Protein AF-F3KMK9-F1 (afdb_monomer)

Radius of gyration: 31.78 Å; Cα contacts (8 Å, |Δi|>4): 316; chains: 1; bounding box: 116×59×71 Å

Nearest PDB structures (foldseek):
  8br2-assembly1_A  TM=9.739E-01  e=1.575E-23  Homo sapiens
  8bq2-assembly1_A  TM=9.718E-01  e=6.779E-22  Homo sapiens
  7c9a-assembly1_A  TM=9.601E-01  e=5.992E-22  Homo sapiens
  5l8v-assembly1_A  TM=9.556E-01  e=7.990E-21  Pyrococcus furiosus DSM 3638
  7eje-assembly1_A  TM=9.617E-01  e=4.778E-20  Homo sapiens

Mean predicted aligned error: 14.74 Å

Secondary structure (DSSP, 8-state):
-TTS-GGGT--S-EEEEEESSS---HHHHHHHHHHTT--HHHHHHTEEEEEP-SHHHHHHHHHTHHHHHHHTTEEEEEEETSSHHHHHHS-TTTTHHHHHHHHHHHHHHHHHHHHHTT-EEEE---EEE-TT-SSS--EEETTHHHHHHH-S-EEEEEEETTEEEEEEEE-SSS---EEEEEEETTEEE-HHHHHHHHHHHHHTTSS-------------------------------------------------------------

InterPro domains:
  IPR013632 Rad51-like, C-terminal [PF08423] (2-190)
  IPR020587 DNA recombination and repair protein RecA, monomer-monomer interface [PS50163] (132-193)
  IPR020588 DNA recombination and repair protein RecA-like, ATP-binding domain [PS50162] (1-127)
  IPR027417 P-loop containing nucleoside triphosphate hydrolase [G3DSA:3.40.50.300] (1-190)
  IPR027417 P-loop containing nucleoside triphosphate hydrolase [SSF52540] (2-190)

Sequence (268 aa):
MVQKPKTEGGLDGGVLYIDTENTFRPERIVSIAQAHEMDPEKVLDRIIVARAYNSAHQTLILEEAGPVIEENNIKLIVVDSAVGLFRAEYLGRGTLSNRQQKLNHFVHMLSRIAETYNCAAIATNQVMASPDVFFGDPTRPIGGNVVAHTSTYRIYFKKSGKKRIARMVDSPHHPEEEVLFALGEAGVMDLEDAEKKTTKKTSKKTTKKEKESEPEIAVESSELELETKKTTKKEKESEPEIAVESSNLELVQTTEDADSDDFELLEE

Solvent-accessible surface area (backbone atoms only — not comparable to full-atom values): 16968 Å² total; per-residue (Å²): 95,53,63,35,50,62,95,70,71,18,67,61,20,17,33,41,36,38,32,54,71,82,72,85,53,70,69,58,52,37,43,25,26,54,64,68,78,40,62,42,66,70,54,49,78,39,47,49,76,46,77,31,88,41,54,67,51,48,44,49,58,57,71,64,34,60,64,60,35,62,80,54,44,33,37,34,40,39,28,43,40,69,46,55,46,50,57,69,73,40,58,70,75,88,33,40,65,61,38,51,53,55,51,38,52,47,55,53,49,51,52,49,51,19,63,76,64,67,29,49,69,47,67,43,71,59,68,43,80,42,89,87,46,88,73,80,80,35,67,42,69,62,70,52,68,52,52,62,71,71,45,69,63,39,74,48,78,46,82,50,89,85,39,33,36,42,28,40,75,44,4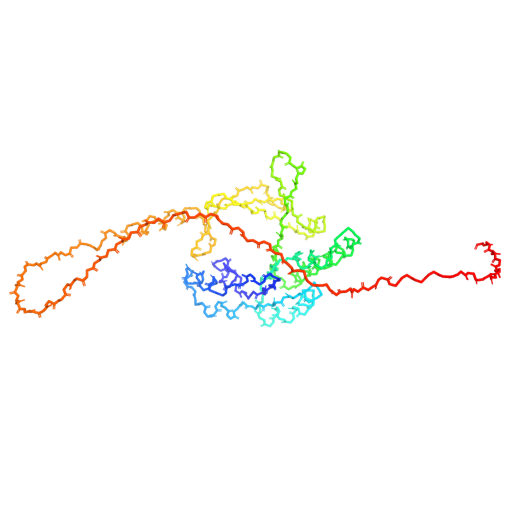6,94,82,58,73,80,48,76,47,69,33,32,73,55,69,58,38,76,41,54,55,67,59,57,54,55,50,52,55,54,60,55,64,72,70,73,82,82,86,86,82,90,88,83,87,87,90,85,88,82,87,84,90,83,84,88,79,89,82,88,89,88,85,88,90,83,91,81,87,86,88,89,85,90,87,87,84,90,82,85,84,87,82,87,86,85,81,88,84,88,82,90,82,83,89,83,90,133

Foldseek 3Di:
DQCDDVVVVHVVFAEEEEAAPPPDDLVLQQLQCVVVVHDSVVNVVRYHYHYDDALVSSQVCLVPCQVVCVVSVHAEYEYEALCPRLDVPQDDDVSVVVSLVSSLVSLLSQVVSCVVSVHHYYHDWDWDAAPVPPDDGRIDTPSPPSCVVSDQWDWDWDDDPQKIKIFTPHHPPDDTDIDIWHQDSNGIGRPVVVVVVVVVVVVVVPPDDDDDDDDDDDDDDDDDDDDDDDDDDDDDDDDDDDDDDDDDDDDDDDDDDDDDDDDDDDDD

pLDDT: mean 76.57, std 28.02, range [21.33, 98.56]

Structure (mmCIF, N/CA/C/O backbone):
data_AF-F3KMK9-F1
#
_entry.id   AF-F3KMK9-F1
#
loop_
_atom_site.group_PDB
_atom_site.id
_atom_site.type_symbol
_atom_site.label_atom_id
_atom_site.label_alt_id
_atom_site.label_comp_id
_atom_site.label_asym_id
_atom_site.label_entity_id
_atom_site.label_seq_id
_atom_site.pdbx_PDB_ins_code
_atom_site.Cartn_x
_atom_site.Cartn_y
_atom_site.Cartn_z
_atom_site.occupancy
_atom_site.B_iso_or_equiv
_atom_site.auth_seq_id
_atom_site.auth_comp_id
_atom_site.auth_asym_id
_atom_site.auth_atom_id
_atom_site.pdbx_PDB_model_num
ATOM 1 N N . MET A 1 1 ? -11.548 -3.283 10.515 1.00 84.19 1 MET A N 1
ATOM 2 C CA . MET A 1 1 ? -10.793 -2.015 10.323 1.00 84.19 1 MET A CA 1
ATOM 3 C C . MET A 1 1 ? -9.722 -1.935 11.399 1.00 84.19 1 MET A C 1
ATOM 5 O O . MET A 1 1 ? -10.033 -2.285 12.528 1.00 84.19 1 MET A O 1
ATOM 9 N N . VAL A 1 2 ? -8.502 -1.478 11.094 1.00 93.94 2 VAL A N 1
ATOM 10 C CA . VAL A 1 2 ? -7.384 -1.483 12.067 1.00 93.94 2 VAL A CA 1
ATOM 11 C C . VAL A 1 2 ? -7.627 -0.601 13.302 1.00 93.94 2 VAL A C 1
ATOM 13 O O . VAL A 1 2 ? -7.223 -0.968 14.398 1.00 93.94 2 VAL A O 1
ATOM 16 N N . GLN A 1 3 ? -8.365 0.499 13.150 1.00 95.19 3 GLN A N 1
ATOM 17 C CA . GLN A 1 3 ? -8.693 1.425 14.240 1.00 95.19 3 GLN A CA 1
ATOM 18 C C . GLN A 1 3 ? -9.781 0.909 15.204 1.00 95.19 3 GLN A C 1
ATOM 20 O O . GLN A 1 3 ? -10.041 1.549 16.218 1.00 95.19 3 GLN A O 1
ATOM 25 N N . LYS A 1 4 ? -10.450 -0.218 14.907 1.00 94.62 4 LYS A N 1
ATOM 26 C CA . LYS A 1 4 ? -11.418 -0.821 15.841 1.00 94.62 4 LYS A CA 1
ATOM 27 C C . LYS A 1 4 ? -10.697 -1.498 17.023 1.00 94.62 4 LYS A C 1
ATOM 29 O O . LYS A 1 4 ? -9.531 -1.877 16.878 1.00 94.62 4 LYS A O 1
ATOM 34 N N . PRO A 1 5 ? -11.375 -1.712 18.165 1.00 94.62 5 PRO A N 1
ATOM 35 C CA . PRO A 1 5 ? -10.838 -2.508 19.266 1.00 94.62 5 PRO A CA 1
ATOM 36 C C . PRO A 1 5 ? -10.491 -3.943 18.846 1.00 94.62 5 PRO A C 1
ATOM 38 O O . PRO A 1 5 ? -11.088 -4.504 17.923 1.00 94.62 5 PRO A O 1
ATOM 41 N N . LYS A 1 6 ? -9.580 -4.588 19.586 1.00 93.69 6 LYS A N 1
ATOM 42 C CA . LYS A 1 6 ? -9.204 -6.000 19.367 1.00 93.69 6 LYS A CA 1
ATOM 43 C C . LYS A 1 6 ? -10.383 -6.971 19.499 1.00 93.69 6 LYS A C 1
ATOM 45 O O . LYS A 1 6 ? -10.434 -7.968 18.788 1.00 93.69 6 LYS A O 1
ATOM 50 N N . THR A 1 7 ? -11.361 -6.649 20.345 1.00 95.25 7 THR A N 1
ATOM 51 C CA . THR A 1 7 ? -12.620 -7.402 20.505 1.00 95.25 7 THR A CA 1
ATOM 52 C C . THR A 1 7 ? -13.513 -7.380 19.260 1.00 95.25 7 THR A C 1
ATOM 54 O O . THR A 1 7 ? -14.368 -8.246 19.120 1.00 95.25 7 THR A O 1
ATOM 57 N N . GLU A 1 8 ? -13.303 -6.431 18.344 1.00 92.62 8 GLU A N 1
ATOM 58 C CA . GLU A 1 8 ? -13.990 -6.322 17.048 1.00 92.62 8 GLU A CA 1
ATOM 59 C C . GLU A 1 8 ? -13.065 -6.675 15.861 1.00 92.62 8 GLU A C 1
ATOM 61 O O . GLU A 1 8 ? -13.338 -6.310 14.715 1.00 92.62 8 GLU A O 1
ATOM 66 N N . GLY A 1 9 ? -11.934 -7.343 16.118 1.00 90.88 9 GLY A N 1
ATOM 67 C CA . GLY A 1 9 ? -10.965 -7.723 15.083 1.00 90.88 9 GLY A CA 1
ATOM 68 C C . GLY A 1 9 ? -10.157 -6.556 14.498 1.00 90.88 9 GLY A C 1
ATOM 69 O O . GLY A 1 9 ? -9.603 -6.681 13.405 1.00 90.88 9 GLY A O 1
ATOM 70 N N . GLY A 1 10 ? -10.101 -5.409 15.181 1.00 94.19 10 GLY A N 1
ATOM 71 C CA . GLY A 1 10 ? -9.123 -4.356 14.896 1.00 94.19 10 GLY A CA 1
ATOM 72 C C . GLY A 1 10 ? -7.860 -4.484 15.756 1.00 94.19 10 GLY A C 1
ATOM 73 O O . GLY A 1 10 ? -7.648 -5.491 16.429 1.00 94.19 10 GLY A O 1
ATOM 74 N N . LEU A 1 11 ? -7.005 -3.461 15.737 1.00 95.44 11 LEU A N 1
ATOM 75 C CA . LEU A 1 11 ? -5.761 -3.396 16.517 1.00 95.44 11 LEU A CA 1
ATOM 76 C C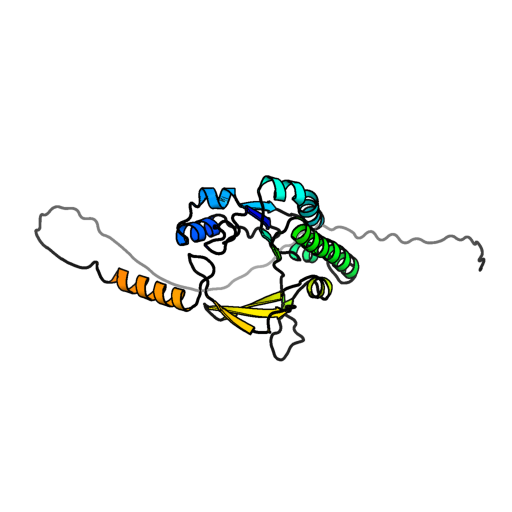 . LEU A 1 11 ? -5.682 -2.152 17.421 1.00 95.44 11 LEU A C 1
ATOM 78 O O . LEU A 1 11 ? -4.676 -1.995 18.108 1.00 95.44 11 LEU A O 1
ATOM 82 N N . ASP A 1 12 ? -6.712 -1.295 17.423 1.00 95.38 12 ASP A N 1
ATOM 83 C CA . ASP A 1 12 ? -6.704 0.062 18.000 1.00 95.38 12 ASP A CA 1
ATOM 84 C C . ASP A 1 12 ? -5.451 0.867 17.600 1.00 95.38 12 ASP A C 1
ATOM 86 O O . ASP A 1 12 ? -4.791 1.510 18.415 1.00 95.38 12 ASP A O 1
ATOM 90 N N . GLY A 1 13 ? -5.091 0.794 16.315 1.00 96.81 13 GLY A N 1
ATOM 91 C CA . GLY A 1 13 ? -3.900 1.440 15.761 1.00 96.81 13 GLY A CA 1
ATOM 92 C C . GLY A 1 13 ? -4.215 2.455 14.667 1.00 96.81 13 GLY A C 1
ATOM 93 O O . GLY A 1 13 ? -5.232 2.345 13.979 1.00 96.81 13 GLY A O 1
ATOM 94 N N . GLY A 1 14 ? -3.331 3.440 14.510 1.00 98.12 14 GLY A N 1
ATOM 95 C CA . GLY A 1 14 ? -3.341 4.383 13.390 1.00 98.12 14 GLY A CA 1
ATOM 96 C C . GLY A 1 14 ? -2.901 3.752 12.063 1.00 98.12 14 GLY A C 1
ATOM 97 O O . GLY A 1 14 ? -2.458 2.596 12.012 1.00 98.12 14 GLY A O 1
ATOM 98 N N . VAL A 1 15 ? -3.013 4.532 10.987 1.00 98.50 15 VAL A N 1
ATOM 99 C CA . VAL A 1 15 ? -2.601 4.164 9.622 1.00 98.50 15 VAL A CA 1
ATOM 100 C C . VAL A 1 15 ? -1.567 5.158 9.097 1.00 98.50 15 VAL A C 1
ATOM 102 O O . VAL A 1 15 ? -1.807 6.360 9.160 1.00 98.50 15 VAL A O 1
ATOM 105 N N . LEU A 1 16 ? -0.477 4.662 8.506 1.00 98.56 16 LEU A N 1
ATOM 106 C CA . LEU A 1 16 ? 0.377 5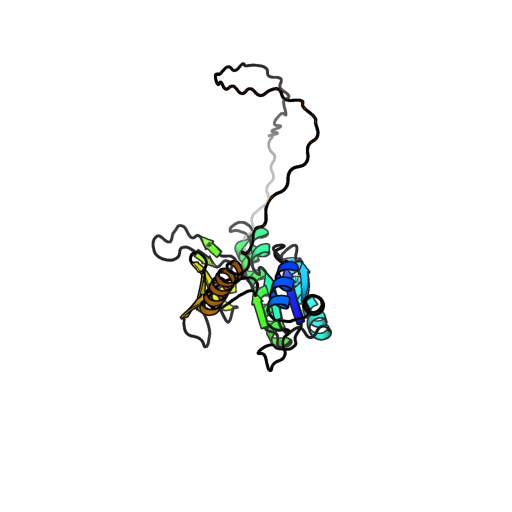.432 7.597 1.00 98.56 16 LEU A CA 1
ATOM 107 C C . LEU A 1 16 ? -0.005 5.073 6.157 1.00 98.56 16 LEU A C 1
ATOM 109 O O . LEU A 1 16 ? 0.097 3.910 5.775 1.00 98.56 16 LEU A O 1
ATOM 113 N N . TYR A 1 17 ? -0.446 6.040 5.357 1.00 98.50 17 TYR A N 1
ATOM 114 C CA . TYR A 1 17 ? -0.788 5.858 3.946 1.00 98.50 17 TYR A CA 1
ATOM 115 C C . TYR A 1 17 ? 0.206 6.623 3.070 1.00 98.50 17 TYR A C 1
ATOM 117 O O . TYR A 1 17 ? 0.160 7.849 2.990 1.00 98.50 17 TYR A O 1
ATOM 125 N N . ILE A 1 18 ? 1.095 5.898 2.397 1.00 98.25 18 ILE A N 1
ATOM 126 C CA . ILE A 1 18 ? 2.038 6.438 1.419 1.00 98.25 18 ILE A CA 1
ATOM 127 C C . ILE A 1 18 ? 1.343 6.448 0.049 1.00 98.25 18 ILE A C 1
ATOM 129 O O . ILE A 1 18 ? 1.222 5.412 -0.608 1.00 98.25 18 ILE A O 1
ATOM 133 N N . ASP A 1 19 ? 0.854 7.621 -0.354 1.00 97.81 19 ASP A N 1
ATOM 134 C CA . ASP A 1 19 ? 0.148 7.866 -1.618 1.00 97.81 19 ASP A CA 1
ATOM 135 C C . ASP A 1 19 ? 1.150 8.293 -2.699 1.00 97.81 19 ASP A C 1
ATOM 137 O O . ASP A 1 19 ? 1.744 9.373 -2.614 1.00 97.81 19 ASP A O 1
ATOM 141 N N . THR A 1 20 ? 1.346 7.451 -3.714 1.00 96.44 20 THR A N 1
ATOM 142 C CA . THR A 1 20 ? 2.235 7.723 -4.854 1.00 96.44 20 THR A CA 1
ATOM 143 C C . THR A 1 20 ? 1.474 8.061 -6.137 1.00 96.44 20 THR A C 1
ATOM 145 O O . THR A 1 20 ? 2.081 8.521 -7.101 1.00 96.44 20 THR A O 1
ATOM 148 N N . GLU A 1 21 ? 0.169 7.779 -6.194 1.00 90.69 21 GLU A N 1
ATOM 149 C CA . GLU A 1 21 ? -0.660 7.883 -7.409 1.00 90.69 21 GLU A CA 1
ATOM 150 C C . GLU A 1 21 ? -1.753 8.967 -7.306 1.00 90.69 21 GLU A C 1
ATOM 152 O O . GLU A 1 21 ? -2.537 9.152 -8.239 1.00 90.69 21 GLU A O 1
ATOM 157 N N . ASN A 1 22 ? -1.800 9.724 -6.202 1.00 92.94 22 ASN A N 1
ATOM 158 C CA . ASN A 1 22 ? -2.865 10.681 -5.879 1.00 92.94 22 ASN A CA 1
ATOM 159 C C . ASN A 1 22 ? -4.248 9.999 -5.856 1.00 92.94 22 ASN A C 1
ATOM 161 O O . ASN A 1 22 ? -5.239 10.518 -6.386 1.00 92.94 22 ASN A O 1
ATOM 165 N N . THR A 1 23 ? -4.321 8.814 -5.250 1.00 92.88 23 THR A N 1
ATOM 166 C CA . THR A 1 23 ? -5.510 7.939 -5.204 1.00 92.88 23 THR A CA 1
ATOM 167 C C . THR A 1 23 ? -6.290 8.042 -3.898 1.00 92.88 23 THR A C 1
ATOM 169 O O . THR A 1 23 ? -7.470 7.685 -3.875 1.00 92.88 23 THR A O 1
ATOM 172 N N . PHE A 1 24 ? -5.691 8.570 -2.825 1.00 96.56 24 PHE A N 1
ATOM 173 C CA . PHE A 1 24 ? -6.367 8.697 -1.532 1.00 96.56 24 PHE A CA 1
ATOM 174 C C . PHE A 1 24 ? -7.558 9.670 -1.603 1.00 96.56 24 PHE A C 1
ATOM 176 O O . PHE A 1 24 ? -7.440 10.785 -2.114 1.00 96.56 24 PHE A O 1
ATOM 183 N N . ARG A 1 25 ? -8.726 9.255 -1.100 1.00 96.88 25 ARG A N 1
ATOM 184 C CA . ARG A 1 25 ? -9.974 10.045 -1.102 1.00 96.88 25 ARG A CA 1
ATOM 185 C C . ARG A 1 25 ? -10.613 10.024 0.293 1.00 96.88 25 ARG A C 1
ATOM 187 O O . ARG A 1 25 ? -11.196 8.995 0.652 1.00 96.88 25 ARG A O 1
ATOM 194 N N . PRO A 1 26 ? -10.518 11.108 1.089 1.00 96.81 26 PRO A N 1
ATOM 195 C CA . PRO A 1 26 ? -11.085 11.167 2.440 1.00 96.81 26 PRO A CA 1
ATOM 196 C C . PRO A 1 26 ? -12.583 10.841 2.480 1.00 96.81 26 PRO A C 1
ATOM 198 O O . PRO A 1 26 ? -13.047 10.134 3.372 1.00 96.81 26 PRO A O 1
ATOM 201 N N . GLU A 1 27 ? -13.338 11.256 1.462 1.00 97.00 27 GLU A N 1
ATOM 202 C CA . GLU A 1 27 ? -14.781 11.023 1.327 1.00 97.00 27 GLU A CA 1
ATOM 203 C C . GLU A 1 27 ? -15.107 9.524 1.301 1.00 97.00 27 GLU A C 1
ATOM 205 O O . GLU A 1 27 ? -16.148 9.079 1.798 1.00 97.00 27 GLU A O 1
ATOM 210 N N . ARG A 1 28 ? -14.188 8.712 0.759 1.00 96.44 28 ARG A N 1
ATOM 211 C CA . ARG A 1 28 ? -14.327 7.258 0.760 1.00 96.44 28 ARG A CA 1
ATOM 212 C C . ARG A 1 28 ? -14.193 6.695 2.170 1.00 96.44 28 ARG A C 1
ATOM 214 O O . ARG A 1 28 ? -14.998 5.838 2.536 1.00 96.44 28 ARG A O 1
ATOM 221 N N . ILE A 1 29 ? -13.244 7.194 2.959 1.00 96.94 29 ILE A N 1
ATOM 222 C CA . ILE A 1 29 ? -13.074 6.810 4.365 1.00 96.94 29 ILE A CA 1
ATOM 223 C C . ILE A 1 29 ? -14.305 7.215 5.182 1.00 96.94 29 ILE A C 1
ATOM 225 O O . ILE A 1 29 ? -14.838 6.373 5.901 1.00 96.94 29 ILE A O 1
ATOM 229 N N . VAL A 1 30 ? -14.831 8.431 4.990 1.00 97.31 30 VAL A N 1
ATOM 230 C CA . VAL A 1 30 ? -16.072 8.899 5.640 1.00 97.31 30 VAL A CA 1
ATOM 231 C C . VAL A 1 30 ? -17.237 7.943 5.367 1.00 97.31 30 VAL A C 1
ATOM 233 O O . VAL A 1 30 ? -17.901 7.508 6.308 1.00 97.31 30 VAL A O 1
ATOM 236 N N . SER A 1 31 ? -17.447 7.539 4.106 1.00 96.75 31 SER A N 1
ATOM 237 C CA . SER A 1 31 ? -18.528 6.601 3.747 1.00 96.75 31 SER A CA 1
ATOM 238 C C . SER A 1 31 ? -18.408 5.232 4.436 1.00 96.75 31 SER A C 1
ATOM 240 O O . SER A 1 31 ? -19.419 4.617 4.778 1.00 96.75 31 SER A O 1
ATOM 242 N N . ILE A 1 32 ? -17.176 4.771 4.672 1.00 96.69 32 ILE A N 1
ATOM 243 C CA . ILE A 1 32 ? -16.880 3.494 5.331 1.00 96.69 32 ILE A CA 1
ATOM 244 C C . ILE A 1 32 ? -17.058 3.628 6.850 1.00 96.69 32 ILE A C 1
ATOM 246 O O . ILE A 1 32 ? -17.712 2.780 7.453 1.00 96.69 32 ILE A O 1
ATOM 250 N N . ALA A 1 33 ? -16.549 4.705 7.457 1.00 96.38 33 ALA A N 1
ATOM 251 C CA . ALA A 1 33 ? -16.690 4.991 8.885 1.00 96.38 33 ALA A CA 1
ATOM 252 C C . ALA A 1 33 ? -18.167 5.071 9.303 1.00 96.38 33 ALA A C 1
ATOM 254 O O . ALA A 1 33 ? -18.592 4.341 10.197 1.00 96.38 33 ALA A O 1
ATOM 255 N N . GLN A 1 34 ? -18.971 5.858 8.578 1.00 95.81 34 GLN A N 1
ATOM 256 C CA . GLN A 1 34 ? -20.416 5.984 8.812 1.00 95.81 34 GLN A CA 1
ATOM 257 C C . GLN A 1 34 ? -21.141 4.635 8.715 1.00 95.81 34 GLN A C 1
ATOM 259 O O . GLN A 1 34 ? -21.996 4.322 9.540 1.00 95.81 34 GLN A O 1
ATOM 264 N N . ALA A 1 35 ? -20.785 3.807 7.729 1.00 94.19 35 ALA A N 1
ATOM 265 C CA . ALA A 1 35 ? -21.389 2.491 7.537 1.00 94.19 35 ALA A CA 1
ATOM 266 C C . ALA A 1 35 ? -20.962 1.439 8.582 1.00 94.19 35 ALA A C 1
ATOM 268 O O . ALA A 1 35 ? -21.593 0.384 8.660 1.00 94.19 35 ALA A O 1
ATOM 269 N N . HIS A 1 36 ? -19.914 1.722 9.362 1.00 92.75 36 HIS A N 1
ATOM 270 C CA . HIS A 1 36 ? -19.451 0.935 10.508 1.00 92.75 36 HIS A CA 1
ATOM 271 C C . HIS A 1 36 ? -19.770 1.592 11.863 1.00 92.75 36 HIS A C 1
ATOM 273 O O . HIS A 1 36 ? -19.225 1.154 12.878 1.00 92.75 36 HIS A O 1
ATOM 279 N N . GLU A 1 37 ? -20.643 2.608 11.873 1.00 94.00 37 GLU A N 1
ATOM 280 C CA . GLU A 1 37 ? -21.096 3.343 13.066 1.00 94.00 37 GLU A CA 1
ATOM 281 C C . GLU A 1 37 ? -19.945 4.029 13.834 1.00 94.00 37 GLU A C 1
ATOM 283 O O . GLU A 1 37 ? -20.004 4.234 15.044 1.00 94.00 37 GLU A O 1
ATOM 288 N N . MET A 1 38 ? -18.887 4.411 13.109 1.00 94.88 38 MET A N 1
ATOM 289 C CA . MET A 1 38 ? -17.726 5.132 13.633 1.00 94.88 38 MET A CA 1
ATOM 290 C C . MET A 1 38 ? -17.807 6.628 13.313 1.00 94.88 38 MET A C 1
ATOM 292 O O . MET A 1 38 ? -18.293 7.030 12.256 1.00 94.88 38 MET A O 1
ATOM 296 N N . ASP A 1 39 ? -17.264 7.441 14.217 1.00 97.12 39 ASP A N 1
ATOM 297 C CA . ASP A 1 39 ? -17.089 8.885 14.052 1.00 97.12 39 ASP A CA 1
ATOM 298 C C . ASP A 1 39 ? -16.076 9.186 12.922 1.00 97.12 39 ASP A C 1
ATOM 300 O O . ASP A 1 39 ? -14.900 8.836 13.065 1.00 97.12 39 ASP A O 1
ATOM 304 N N . PRO A 1 40 ? -16.492 9.794 11.791 1.00 97.25 40 PRO A N 1
ATOM 305 C CA . PRO A 1 40 ? -15.614 9.971 10.637 1.00 97.25 40 PRO A CA 1
ATOM 306 C C . PRO A 1 40 ? -14.426 10.899 10.884 1.00 97.25 40 PRO A C 1
ATOM 308 O O . PRO A 1 40 ? -13.374 10.673 10.289 1.00 97.25 40 PRO A O 1
ATOM 311 N N . GLU A 1 41 ? -14.571 11.911 11.744 1.00 97.31 41 GLU A N 1
ATOM 312 C CA . GLU A 1 41 ? -13.500 12.874 12.035 1.00 97.31 41 GLU A CA 1
ATOM 313 C C . GLU A 1 41 ? -12.375 12.164 12.795 1.00 97.31 41 GLU A C 1
ATOM 315 O O . GLU A 1 41 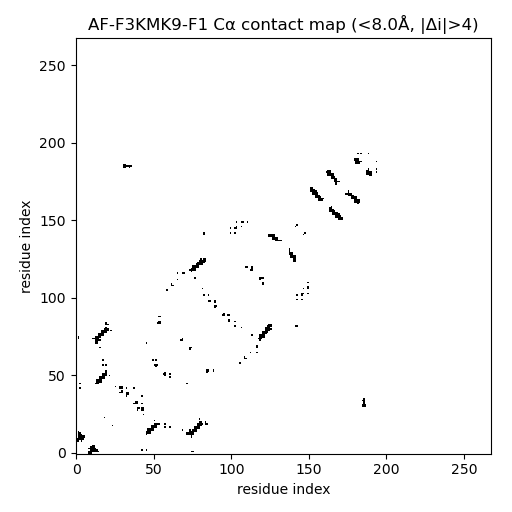? -11.247 12.086 12.312 1.00 97.31 41 GLU A O 1
ATOM 320 N N . LYS A 1 42 ? -12.720 11.463 13.884 1.00 96.69 42 LYS A N 1
ATOM 321 C CA . LYS A 1 42 ? -11.771 10.639 14.657 1.00 96.69 42 LYS A CA 1
ATOM 322 C C . LYS A 1 42 ? -11.126 9.514 13.844 1.00 96.69 42 LYS A C 1
ATOM 324 O O . LYS A 1 42 ? -10.010 9.097 14.153 1.00 96.69 42 LYS A O 1
ATOM 329 N N . VAL A 1 43 ? -11.828 8.982 12.839 1.00 97.50 43 VAL A N 1
ATOM 330 C CA . VAL A 1 43 ? -11.264 7.976 11.926 1.00 97.50 43 VAL A CA 1
ATOM 331 C C . VAL A 1 43 ? -10.231 8.599 10.987 1.00 97.50 43 VAL A C 1
ATOM 333 O O . VAL A 1 43 ? -9.196 7.978 10.745 1.00 97.50 43 VAL A O 1
ATOM 336 N N . LEU A 1 44 ? -10.488 9.802 10.468 1.00 97.31 44 LEU A N 1
ATOM 337 C CA . LEU A 1 44 ? -9.561 10.529 9.597 1.00 97.31 44 LEU A CA 1
ATOM 338 C C . LEU A 1 44 ? -8.323 11.024 10.356 1.00 97.31 44 LEU A C 1
ATOM 340 O O . LEU A 1 44 ? -7.218 10.821 9.860 1.00 97.31 44 LEU A O 1
ATOM 344 N N . ASP A 1 45 ? -8.481 11.553 11.573 1.00 97.44 45 ASP A N 1
ATOM 345 C CA . ASP A 1 45 ? -7.369 12.004 12.432 1.00 97.44 45 ASP A CA 1
ATOM 346 C C . ASP A 1 45 ? -6.338 10.894 12.706 1.00 97.44 45 ASP A C 1
ATOM 348 O O . ASP A 1 45 ? -5.161 11.157 12.942 1.00 97.44 45 ASP A O 1
ATOM 352 N N . ARG A 1 46 ? -6.764 9.625 12.646 1.00 97.38 46 ARG A N 1
ATOM 353 C CA . ARG A 1 46 ? -5.915 8.437 12.836 1.00 97.38 46 ARG A CA 1
ATOM 354 C C . ARG A 1 46 ? -5.379 7.847 11.519 1.00 97.38 46 ARG A C 1
ATOM 356 O O . ARG A 1 46 ? -4.986 6.673 11.493 1.00 97.38 46 ARG A O 1
ATOM 363 N N . ILE A 1 47 ? -5.374 8.620 10.428 1.00 98.25 47 ILE A N 1
ATOM 364 C CA . ILE A 1 47 ? -4.774 8.269 9.129 1.00 98.25 47 ILE A CA 1
ATOM 365 C C . ILE A 1 47 ? -3.807 9.376 8.698 1.00 98.25 47 ILE A C 1
ATOM 367 O O . ILE A 1 47 ? -4.213 10.425 8.204 1.00 98.25 47 ILE A O 1
ATOM 371 N N . ILE A 1 48 ? -2.510 9.106 8.812 1.00 98.12 48 ILE A N 1
ATOM 372 C CA . ILE A 1 48 ? -1.456 9.989 8.311 1.00 98.12 48 ILE A CA 1
ATOM 373 C C . ILE A 1 48 ? -1.234 9.679 6.834 1.00 98.12 48 ILE A C 1
ATOM 375 O O . ILE A 1 48 ? -0.878 8.556 6.481 1.00 98.12 48 ILE A O 1
ATOM 379 N N . VAL A 1 49 ? -1.436 10.670 5.964 1.00 98.19 49 VAL A N 1
ATOM 380 C CA . VAL A 1 49 ? -1.233 10.533 4.515 1.00 98.19 49 VAL A CA 1
ATOM 381 C C . VAL A 1 49 ? 0.057 11.238 4.109 1.00 98.19 49 VAL A C 1
ATOM 383 O O . VAL A 1 49 ? 0.144 12.464 4.155 1.00 98.19 49 VAL A O 1
ATOM 386 N N . ALA A 1 50 ? 1.050 10.467 3.675 1.00 97.81 50 ALA A N 1
ATOM 387 C CA . ALA A 1 50 ? 2.316 10.966 3.154 1.00 97.81 50 ALA A CA 1
ATOM 388 C C . ALA A 1 50 ? 2.325 10.844 1.624 1.00 97.81 50 ALA A C 1
ATOM 390 O O . ALA A 1 50 ? 2.216 9.746 1.080 1.00 97.81 50 ALA A O 1
ATOM 391 N N . ARG A 1 51 ? 2.447 11.966 0.907 1.00 97.44 51 ARG A N 1
ATOM 392 C CA . ARG A 1 51 ? 2.484 11.960 -0.562 1.00 97.44 51 ARG A CA 1
ATOM 393 C C . ARG A 1 51 ? 3.910 11.851 -1.085 1.00 97.44 51 ARG A C 1
ATOM 395 O O . ARG A 1 51 ? 4.694 12.786 -0.930 1.00 97.44 51 ARG A O 1
ATOM 402 N N . ALA A 1 52 ? 4.211 10.761 -1.783 1.00 97.38 52 ALA A N 1
ATOM 403 C CA . ALA A 1 52 ? 5.458 10.616 -2.522 1.00 97.38 52 ALA A CA 1
ATOM 404 C C . ALA A 1 52 ? 5.328 11.225 -3.929 1.00 97.38 52 ALA A C 1
ATOM 406 O O . ALA A 1 52 ? 4.305 11.068 -4.590 1.00 97.38 52 ALA A O 1
ATOM 407 N N . TYR A 1 53 ? 6.386 11.891 -4.401 1.00 95.62 53 TYR A N 1
ATOM 408 C CA . TYR A 1 53 ? 6.426 12.532 -5.730 1.00 95.62 53 TYR A CA 1
ATOM 409 C C . TYR A 1 53 ? 7.427 11.876 -6.690 1.00 95.62 53 TYR A C 1
ATOM 411 O O . TYR A 1 53 ? 7.358 12.095 -7.894 1.00 95.62 53 TYR A O 1
ATOM 419 N N . ASN A 1 54 ? 8.375 11.105 -6.152 1.00 96.38 54 ASN A N 1
ATOM 420 C CA . ASN A 1 54 ? 9.397 10.357 -6.881 1.00 96.38 54 ASN A CA 1
ATOM 421 C C . ASN A 1 54 ? 9.925 9.204 -5.999 1.00 96.38 54 ASN A C 1
ATOM 423 O O . ASN A 1 54 ? 9.658 9.175 -4.793 1.00 96.38 54 ASN A O 1
ATOM 427 N N . SER A 1 55 ? 10.658 8.255 -6.580 1.00 95.81 55 SER A N 1
ATOM 428 C CA . SER A 1 55 ? 11.124 7.029 -5.915 1.00 95.81 55 SER A CA 1
ATOM 429 C C . SER A 1 55 ? 12.073 7.291 -4.740 1.00 95.81 55 SER A C 1
ATOM 431 O O . SER A 1 55 ? 12.058 6.551 -3.755 1.00 95.81 55 SER A O 1
ATOM 433 N N . ALA A 1 56 ? 12.861 8.368 -4.801 1.00 96.69 56 ALA A N 1
ATOM 434 C CA . ALA A 1 56 ? 13.719 8.790 -3.697 1.00 96.69 56 ALA A CA 1
ATOM 435 C C . ALA A 1 56 ? 12.884 9.322 -2.521 1.00 96.69 56 ALA A C 1
ATOM 437 O O . ALA A 1 56 ? 13.076 8.885 -1.393 1.00 96.69 56 ALA A O 1
ATOM 438 N N . HIS A 1 57 ? 11.893 10.179 -2.784 1.00 97.44 57 HIS A N 1
ATOM 439 C CA . HIS A 1 57 ? 10.976 10.688 -1.760 1.00 97.44 57 HIS A CA 1
ATOM 440 C C . HIS A 1 57 ? 10.125 9.564 -1.146 1.00 97.44 57 HIS A C 1
ATOM 442 O O . HIS A 1 57 ? 9.935 9.537 0.063 1.00 97.44 57 HIS A O 1
ATOM 448 N N . GLN A 1 58 ? 9.675 8.596 -1.952 1.00 97.19 58 GLN A N 1
ATOM 449 C CA . GLN A 1 58 ? 8.983 7.394 -1.471 1.00 97.19 58 GLN A CA 1
ATOM 450 C C . GLN A 1 58 ? 9.847 6.579 -0.494 1.00 97.19 58 GLN A C 1
ATOM 452 O O . GLN A 1 58 ? 9.329 6.048 0.485 1.00 97.19 58 GLN A O 1
ATOM 457 N N . THR A 1 59 ? 11.153 6.494 -0.761 1.00 97.12 59 THR A N 1
ATOM 458 C CA . THR A 1 59 ? 12.128 5.808 0.100 1.00 97.12 59 THR A CA 1
ATOM 459 C C . THR A 1 59 ? 12.355 6.603 1.390 1.00 97.12 59 THR A C 1
ATOM 461 O O . THR A 1 59 ? 12.192 6.042 2.467 1.00 97.12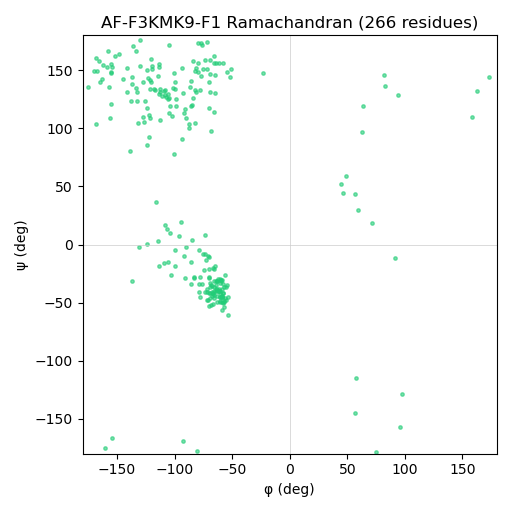 59 THR A O 1
ATOM 464 N N . LEU A 1 60 ? 12.583 7.918 1.290 1.00 97.69 60 LEU A N 1
ATOM 465 C CA . LEU A 1 60 ? 12.801 8.818 2.431 1.00 97.69 60 LEU A CA 1
ATOM 466 C C . LEU A 1 60 ? 11.611 8.874 3.405 1.00 97.69 60 LEU A C 1
ATOM 468 O O . LEU A 1 60 ? 11.807 8.821 4.614 1.00 97.69 60 LEU A O 1
ATOM 472 N N . ILE A 1 61 ? 10.370 8.924 2.900 1.00 97.81 61 ILE A N 1
ATOM 473 C CA . ILE A 1 61 ? 9.151 8.864 3.738 1.00 97.81 61 ILE A CA 1
ATOM 474 C C . ILE A 1 61 ? 9.156 7.617 4.630 1.00 97.81 61 ILE A C 1
ATOM 476 O O . ILE A 1 61 ? 8.636 7.649 5.743 1.00 97.81 61 ILE A O 1
ATOM 480 N N . LEU A 1 62 ? 9.705 6.513 4.123 1.00 96.38 62 LEU A N 1
ATOM 481 C CA . LEU A 1 62 ? 9.762 5.244 4.827 1.00 96.38 62 LEU A CA 1
ATOM 482 C C . LEU A 1 62 ? 10.988 5.157 5.757 1.00 96.38 62 LEU A C 1
ATOM 484 O O . LEU A 1 62 ? 10.855 4.608 6.843 1.00 96.38 62 LEU A O 1
ATOM 488 N N . GLU A 1 63 ? 12.133 5.746 5.396 1.00 96.19 63 GLU A N 1
ATOM 489 C CA . GLU A 1 63 ? 13.296 5.909 6.293 1.00 96.19 63 GLU A CA 1
ATOM 490 C C . GLU A 1 63 ? 12.924 6.707 7.556 1.00 96.19 63 GLU A C 1
ATOM 492 O O . GLU A 1 63 ? 13.210 6.276 8.672 1.00 96.19 63 GLU A O 1
ATOM 497 N N . GLU A 1 64 ? 12.189 7.809 7.389 1.00 96.62 64 GLU A N 1
ATOM 498 C CA . GLU A 1 64 ? 11.735 8.695 8.473 1.00 96.62 64 GLU A CA 1
ATOM 499 C C . GLU A 1 64 ? 10.423 8.231 9.149 1.00 96.62 64 GLU A C 1
ATOM 501 O O . GLU A 1 64 ? 9.893 8.904 10.034 1.00 96.62 64 GLU A O 1
ATOM 506 N N . ALA A 1 65 ? 9.864 7.075 8.766 1.00 97.25 65 ALA A N 1
ATOM 507 C CA . ALA A 1 65 ? 8.571 6.615 9.288 1.00 97.25 65 ALA A CA 1
ATOM 508 C C . ALA A 1 65 ? 8.613 6.179 10.764 1.00 97.25 65 ALA A C 1
ATOM 510 O O . ALA A 1 65 ? 7.565 6.135 11.407 1.00 97.25 65 ALA A O 1
ATOM 511 N N . GLY A 1 66 ? 9.790 5.838 11.300 1.00 97.25 66 GLY A N 1
ATOM 512 C CA . GLY A 1 66 ? 9.950 5.253 12.638 1.00 97.25 66 GLY A CA 1
ATOM 513 C C . GLY A 1 66 ? 9.305 6.071 13.768 1.00 97.25 66 GLY A C 1
ATOM 514 O O . GLY A 1 66 ? 8.372 5.569 14.400 1.00 97.25 66 GLY A O 1
ATOM 515 N N . PRO A 1 67 ? 9.719 7.334 13.994 1.00 97.69 67 PRO A N 1
ATOM 516 C CA . PRO A 1 67 ? 9.114 8.201 15.009 1.00 97.69 67 PRO A CA 1
ATOM 517 C C . PRO A 1 67 ? 7.607 8.396 14.799 1.00 97.69 67 PRO A C 1
ATOM 519 O O . PRO A 1 67 ? 6.823 8.284 15.739 1.00 97.69 67 PRO A O 1
ATOM 522 N N . VAL A 1 68 ? 7.178 8.583 13.544 1.00 97.62 68 VAL A N 1
ATOM 523 C CA . VAL A 1 68 ? 5.763 8.773 13.180 1.00 97.62 68 VAL A CA 1
ATOM 524 C C . VAL A 1 68 ? 4.916 7.551 13.557 1.00 97.62 68 VAL A C 1
ATOM 526 O O . VAL A 1 68 ? 3.779 7.705 14.014 1.00 97.62 68 VAL A O 1
ATOM 529 N N . ILE A 1 69 ? 5.456 6.338 13.398 1.00 98.06 69 ILE A N 1
ATOM 530 C CA . ILE A 1 69 ? 4.793 5.082 13.769 1.00 98.06 69 ILE A CA 1
ATOM 531 C C . ILE A 1 69 ? 4.619 4.963 15.287 1.00 98.06 69 ILE A C 1
ATOM 533 O O . ILE A 1 69 ? 3.547 4.540 15.735 1.00 98.06 69 ILE A O 1
ATOM 537 N N . GLU A 1 70 ? 5.636 5.335 16.067 1.00 97.12 70 GLU A N 1
ATOM 538 C CA . GLU A 1 70 ? 5.598 5.281 17.533 1.00 97.12 70 GLU A CA 1
ATOM 539 C C . GLU A 1 70 ? 4.647 6.331 18.119 1.00 97.12 70 GLU A C 1
ATOM 541 O O . GLU A 1 70 ? 3.718 5.972 18.847 1.00 97.12 70 GLU A O 1
ATOM 546 N N . GLU A 1 71 ? 4.816 7.603 17.745 1.00 97.50 71 GLU A N 1
ATOM 547 C CA . GLU A 1 71 ? 4.025 8.736 18.254 1.00 97.50 71 GLU A CA 1
ATOM 548 C C . GLU A 1 71 ? 2.519 8.564 18.016 1.00 97.50 71 GLU A C 1
ATOM 550 O O . GLU A 1 71 ? 1.701 8.916 18.866 1.00 97.50 71 GLU A O 1
ATOM 555 N N . ASN A 1 72 ? 2.143 7.981 16.873 1.00 97.31 72 ASN A N 1
ATOM 556 C CA . ASN A 1 72 ? 0.749 7.865 16.437 1.00 97.31 72 ASN A CA 1
ATOM 557 C C . ASN A 1 72 ? 0.173 6.447 16.616 1.00 97.31 72 ASN A C 1
ATOM 559 O O . ASN A 1 72 ? -0.921 6.154 16.120 1.00 97.31 72 ASN A O 1
ATOM 563 N N . ASN A 1 73 ? 0.900 5.556 17.310 1.00 97.19 73 ASN A N 1
ATOM 564 C CA . ASN A 1 73 ? 0.555 4.143 17.512 1.00 97.19 73 ASN A CA 1
ATOM 565 C C . ASN A 1 73 ? 0.060 3.477 16.212 1.00 97.19 73 ASN A C 1
ATOM 567 O O . ASN A 1 73 ? -1.035 2.904 16.136 1.00 97.19 73 ASN A O 1
ATOM 571 N N . ILE A 1 74 ? 0.841 3.603 15.142 1.00 98.25 74 ILE A N 1
ATOM 572 C CA . ILE A 1 74 ? 0.477 3.050 13.838 1.00 98.25 74 ILE A CA 1
ATOM 573 C C . ILE A 1 74 ? 0.565 1.523 13.910 1.00 98.25 74 ILE A C 1
ATOM 575 O O . ILE A 1 74 ? 1.448 0.960 14.562 1.00 98.25 74 ILE A O 1
ATOM 579 N N . LYS A 1 75 ? -0.402 0.841 13.286 1.00 98.19 75 LYS A N 1
ATOM 580 C CA . LYS A 1 75 ? -0.436 -0.633 13.174 1.00 98.19 75 LYS A CA 1
ATOM 581 C C . LYS A 1 75 ? -0.697 -1.125 11.751 1.00 98.19 75 LYS A C 1
ATOM 583 O O . LYS A 1 75 ? -0.690 -2.332 11.514 1.00 98.19 75 LYS A O 1
ATOM 588 N N . LEU A 1 76 ? -0.900 -0.206 10.806 1.00 98.38 76 LEU A N 1
ATOM 589 C CA . LEU A 1 76 ? -1.041 -0.490 9.383 1.00 98.38 76 LEU A CA 1
ATOM 590 C C . LEU A 1 76 ? -0.271 0.551 8.561 1.00 98.38 76 LEU A C 1
ATOM 592 O O . LEU A 1 76 ? -0.547 1.743 8.662 1.00 98.38 76 LEU A O 1
ATOM 596 N N . ILE A 1 77 ? 0.644 0.087 7.719 1.00 98.38 77 ILE A N 1
ATOM 597 C CA . ILE A 1 77 ? 1.328 0.879 6.696 1.00 98.38 77 ILE A CA 1
ATOM 598 C C . ILE A 1 77 ? 0.756 0.460 5.338 1.00 98.38 77 ILE A C 1
ATOM 600 O O . ILE A 1 77 ? 0.717 -0.729 5.021 1.00 98.38 77 ILE A O 1
ATOM 604 N N . VAL A 1 78 ? 0.301 1.419 4.538 1.00 98.12 78 VAL A N 1
ATOM 605 C CA . VAL A 1 78 ? -0.215 1.209 3.179 1.00 98.12 78 VAL A CA 1
ATOM 606 C C . VAL A 1 78 ? 0.677 1.955 2.195 1.00 98.12 78 VAL A C 1
ATOM 608 O O . VAL A 1 78 ? 0.971 3.125 2.414 1.00 98.12 78 VAL A O 1
ATOM 611 N N . VAL A 1 79 ? 1.087 1.304 1.108 1.00 98.00 79 VAL A N 1
ATOM 612 C CA . VAL A 1 79 ? 1.846 1.922 0.010 1.00 98.00 79 VAL A CA 1
ATOM 613 C C . VAL A 1 79 ? 1.078 1.736 -1.294 1.00 98.00 79 VAL A C 1
ATOM 615 O O . VAL A 1 79 ? 0.963 0.611 -1.788 1.00 98.00 79 VAL A O 1
ATOM 618 N N . ASP A 1 80 ? 0.556 2.829 -1.849 1.00 96.50 80 ASP A N 1
ATOM 619 C CA . ASP A 1 80 ? -0.292 2.828 -3.046 1.00 96.50 80 ASP A CA 1
ATOM 620 C C . ASP A 1 80 ? 0.311 3.717 -4.153 1.00 96.50 80 ASP A C 1
ATOM 622 O O . ASP A 1 80 ? 0.105 4.929 -4.153 1.00 96.50 80 ASP A O 1
ATOM 626 N N . SER A 1 81 ? 1.125 3.197 -5.079 1.00 94.44 81 SER A N 1
ATOM 627 C CA . SER A 1 81 ? 1.599 1.811 -5.225 1.00 94.44 81 SER A CA 1
ATOM 628 C C . SER A 1 81 ? 3.103 1.680 -4.997 1.00 94.44 81 SER A C 1
ATOM 630 O O . SER A 1 81 ? 3.888 2.593 -5.249 1.00 94.44 81 SER A O 1
ATOM 632 N N . ALA A 1 82 ? 3.552 0.501 -4.558 1.00 93.62 82 ALA A N 1
ATOM 633 C CA . ALA A 1 82 ? 4.973 0.281 -4.279 1.00 93.62 82 ALA A CA 1
ATOM 634 C C . ALA A 1 82 ? 5.864 0.341 -5.533 1.00 93.62 82 ALA A C 1
ATOM 636 O O . ALA A 1 82 ? 7.064 0.565 -5.411 1.00 93.62 82 ALA A O 1
ATOM 637 N N . VAL A 1 83 ? 5.300 0.154 -6.734 1.00 93.75 83 VAL A N 1
ATOM 638 C CA . VAL A 1 83 ? 6.058 0.093 -7.998 1.00 93.75 83 VAL A CA 1
ATOM 639 C C . VAL A 1 83 ? 5.859 1.299 -8.918 1.00 93.75 83 VAL A C 1
ATOM 641 O O . VAL A 1 83 ? 6.636 1.447 -9.862 1.00 93.75 83 VAL A O 1
ATOM 644 N N . GLY A 1 84 ? 4.830 2.127 -8.700 1.00 93.44 84 GLY A N 1
ATOM 645 C CA . GLY A 1 84 ? 4.388 3.145 -9.662 1.00 93.44 84 GLY A CA 1
ATOM 646 C C . GLY A 1 84 ? 5.491 4.133 -10.046 1.00 93.44 84 GLY A C 1
ATOM 647 O O . GLY A 1 84 ? 5.831 4.258 -11.225 1.00 93.44 84 GLY A O 1
ATOM 648 N N . LEU A 1 85 ? 6.118 4.762 -9.048 1.00 95.25 85 LEU A N 1
ATOM 649 C CA . LEU A 1 85 ? 7.188 5.749 -9.250 1.00 95.25 85 LEU A CA 1
ATOM 650 C C . LEU A 1 85 ? 8.462 5.109 -9.831 1.00 95.25 85 LEU A C 1
ATOM 652 O O . LEU A 1 85 ? 9.001 5.590 -10.827 1.00 95.25 85 LEU A O 1
ATOM 656 N N . PHE A 1 86 ? 8.881 3.950 -9.308 1.00 94.19 86 PHE A N 1
ATOM 657 C CA . PHE A 1 86 ? 10.010 3.184 -9.858 1.00 94.19 86 PHE A CA 1
ATOM 658 C C . PHE A 1 86 ? 9.801 2.789 -11.329 1.00 94.19 86 PHE A C 1
ATOM 660 O O . PHE A 1 86 ? 10.757 2.726 -12.102 1.00 94.19 86 PHE A O 1
ATOM 667 N N . ARG A 1 87 ? 8.564 2.507 -11.748 1.00 90.62 87 ARG A N 1
ATOM 668 C CA . ARG A 1 87 ? 8.239 2.208 -13.149 1.00 90.62 87 ARG A CA 1
ATOM 669 C C . ARG A 1 87 ? 8.306 3.456 -14.034 1.00 90.62 87 ARG A C 1
ATOM 671 O O . ARG A 1 87 ? 8.729 3.333 -15.181 1.00 90.62 87 ARG A O 1
ATOM 678 N N . ALA A 1 88 ? 7.871 4.608 -13.525 1.00 91.81 88 ALA A N 1
ATOM 679 C CA . ALA A 1 88 ? 7.818 5.864 -14.272 1.00 91.81 88 ALA A CA 1
ATOM 680 C C . ALA A 1 88 ? 9.208 6.486 -14.498 1.00 91.81 88 ALA A C 1
ATOM 682 O O . ALA A 1 88 ? 9.485 6.965 -15.592 1.00 91.81 88 ALA A O 1
ATOM 683 N N . GLU A 1 89 ? 10.087 6.449 -13.495 1.00 94.25 89 GLU A N 1
ATOM 684 C CA . GLU A 1 89 ? 11.419 7.072 -13.569 1.00 94.25 89 GLU A CA 1
ATOM 685 C C . GLU A 1 89 ? 12.444 6.239 -14.349 1.00 94.25 89 GLU A C 1
ATOM 687 O O . GLU A 1 89 ? 13.232 6.771 -15.129 1.00 94.25 89 GLU A O 1
ATOM 692 N N . TYR A 1 90 ? 12.446 4.918 -14.157 1.00 92.56 90 TYR A N 1
ATOM 693 C CA . TYR A 1 90 ? 13.473 4.034 -14.711 1.00 92.56 90 TYR A CA 1
ATOM 694 C C . TYR A 1 90 ? 12.934 3.337 -15.966 1.00 92.56 90 TYR A C 1
ATOM 696 O O . TYR A 1 90 ? 12.494 2.176 -15.948 1.00 92.56 90 TYR A O 1
ATOM 704 N N . LEU A 1 91 ? 12.936 4.115 -17.053 1.00 89.31 91 LEU A N 1
ATOM 705 C CA . LEU A 1 91 ? 12.460 3.737 -18.382 1.00 89.31 91 LEU A CA 1
ATOM 706 C C . LEU A 1 91 ? 13.497 2.925 -19.178 1.00 89.31 91 LEU A C 1
ATOM 708 O O . LEU A 1 91 ? 14.713 3.076 -19.033 1.00 89.31 91 LEU A O 1
ATOM 712 N N . GLY A 1 92 ? 12.996 2.077 -20.079 1.00 87.19 92 GLY A N 1
ATOM 713 C CA . GLY A 1 92 ? 13.816 1.243 -20.961 1.00 87.19 92 GLY A CA 1
ATOM 714 C C . GLY A 1 92 ? 14.471 0.038 -20.271 1.00 87.19 92 GLY A C 1
ATOM 715 O O . GLY A 1 92 ? 14.267 -0.231 -19.089 1.00 87.19 92 GLY A O 1
ATOM 716 N N . ARG A 1 93 ? 15.250 -0.738 -21.039 1.00 87.25 93 ARG A N 1
ATOM 717 C CA . ARG A 1 93 ? 15.965 -1.922 -20.519 1.00 87.25 93 ARG A CA 1
ATOM 718 C C . ARG A 1 93 ? 17.300 -1.572 -19.850 1.00 87.25 93 ARG A C 1
ATOM 720 O O . ARG A 1 93 ? 17.696 -2.277 -18.931 1.00 87.25 93 ARG A O 1
ATOM 727 N N . GLY A 1 94 ? 17.956 -0.478 -20.249 1.00 91.19 94 GLY A N 1
ATOM 728 C CA . GLY A 1 94 ? 19.254 -0.066 -19.690 1.00 91.19 94 GLY A CA 1
ATOM 729 C C . GLY A 1 94 ? 19.208 0.309 -18.203 1.00 91.19 94 GLY A C 1
ATOM 730 O O . GLY A 1 94 ? 20.150 0.042 -17.468 1.00 91.19 94 GLY A O 1
ATOM 731 N N . THR A 1 95 ? 18.083 0.848 -17.726 1.00 92.31 95 THR A N 1
ATOM 732 C CA . THR A 1 95 ? 17.887 1.213 -16.311 1.00 92.31 95 THR A CA 1
ATOM 733 C C . THR A 1 95 ? 17.290 0.078 -15.464 1.00 92.31 95 THR A C 1
ATOM 735 O O . THR A 1 95 ? 17.140 0.233 -14.250 1.00 92.31 95 THR A O 1
ATOM 738 N N . LEU A 1 96 ? 16.978 -1.082 -16.067 1.00 89.31 96 LEU A N 1
ATOM 739 C CA . LEU A 1 96 ? 16.272 -2.194 -15.417 1.00 89.31 96 LEU A CA 1
ATOM 740 C C . LEU A 1 96 ? 16.987 -2.686 -14.154 1.00 89.31 96 LEU A C 1
ATOM 742 O O . LEU A 1 96 ? 16.335 -2.862 -13.131 1.00 89.31 96 LEU A O 1
ATOM 746 N N . SER A 1 97 ? 18.309 -2.878 -14.209 1.00 91.44 97 SER A N 1
ATOM 747 C CA . SER A 1 97 ? 19.094 -3.348 -13.057 1.00 91.44 97 SER A CA 1
ATOM 748 C C . SER A 1 97 ? 18.996 -2.378 -11.870 1.00 91.44 97 SER A C 1
ATOM 750 O O . SER A 1 97 ? 18.617 -2.776 -10.770 1.00 91.44 97 SER A O 1
ATOM 752 N N . ASN A 1 98 ? 19.209 -1.081 -12.124 1.00 93.44 98 ASN A N 1
ATOM 753 C CA . ASN A 1 98 ? 19.114 -0.017 -11.119 1.00 93.44 98 ASN A CA 1
ATOM 754 C C . ASN A 1 98 ? 17.699 0.051 -10.511 1.00 93.44 98 ASN A C 1
ATOM 756 O O . ASN A 1 98 ? 17.548 0.049 -9.289 1.00 93.44 98 ASN A O 1
ATOM 760 N N . ARG A 1 99 ? 16.654 -0.020 -11.353 1.00 94.12 99 ARG A N 1
ATOM 761 C CA . ARG A 1 99 ? 15.258 -0.090 -10.897 1.00 94.12 99 ARG A CA 1
ATOM 762 C C . ARG A 1 99 ? 15.017 -1.276 -9.969 1.00 94.12 99 ARG A C 1
ATOM 764 O O . ARG A 1 99 ? 14.424 -1.098 -8.910 1.00 94.12 99 ARG A O 1
ATOM 771 N N . GLN A 1 100 ? 15.457 -2.474 -10.358 1.00 93.00 100 GLN A N 1
ATOM 772 C CA . GLN A 1 100 ? 15.274 -3.679 -9.547 1.00 93.00 100 GLN A CA 1
ATOM 773 C C . GLN A 1 100 ? 16.038 -3.582 -8.221 1.00 93.00 100 GLN A C 1
ATOM 775 O O . GLN A 1 100 ? 15.481 -3.953 -7.193 1.00 93.00 100 GLN A O 1
ATOM 780 N N . GLN A 1 101 ? 17.261 -3.043 -8.214 1.00 94.12 101 GLN A N 1
ATOM 781 C CA . GLN A 1 101 ? 18.052 -2.847 -6.996 1.00 94.12 101 GLN A CA 1
ATOM 782 C C . GLN A 1 101 ? 17.376 -1.870 -6.023 1.00 94.12 101 GLN A C 1
ATOM 784 O O . GLN A 1 101 ? 17.209 -2.198 -4.847 1.00 94.12 101 GLN A O 1
ATOM 789 N N . LYS A 1 102 ? 16.944 -0.697 -6.505 1.00 95.19 102 LYS A N 1
ATOM 790 C CA . LYS A 1 102 ? 16.274 0.315 -5.673 1.00 95.19 102 LYS A CA 1
ATOM 791 C C . LYS A 1 102 ? 14.903 -0.145 -5.175 1.00 95.19 102 LYS A C 1
ATOM 793 O O . LYS A 1 102 ? 14.602 0.019 -3.997 1.00 95.19 102 LYS A O 1
ATOM 798 N N . LEU A 1 103 ? 14.110 -0.787 -6.035 1.00 95.25 103 LEU A N 1
ATOM 799 C CA . LEU A 1 103 ? 12.838 -1.392 -5.635 1.00 95.25 103 LEU A CA 1
ATOM 800 C C . LEU A 1 103 ? 13.052 -2.488 -4.579 1.00 95.25 103 LEU A C 1
ATOM 802 O O . LEU A 1 103 ? 12.288 -2.564 -3.622 1.00 95.25 103 LEU A O 1
ATOM 806 N N . ASN A 1 104 ? 14.103 -3.306 -4.708 1.00 94.69 104 ASN A N 1
ATOM 807 C CA . ASN A 1 104 ? 14.396 -4.348 -3.724 1.00 94.69 104 ASN A CA 1
ATOM 808 C C . ASN A 1 104 ? 14.768 -3.757 -2.361 1.00 94.69 104 ASN A C 1
ATOM 810 O O . ASN A 1 104 ? 14.273 -4.213 -1.333 1.00 94.69 104 ASN A O 1
ATOM 814 N N . HIS A 1 105 ? 15.593 -2.708 -2.359 1.00 95.69 105 HIS A N 1
ATOM 815 C CA . HIS A 1 105 ? 15.921 -1.962 -1.148 1.00 95.69 105 HIS A CA 1
ATOM 816 C C . HIS A 1 105 ? 14.657 -1.412 -0.463 1.00 95.69 105 HIS A C 1
ATOM 818 O O . HIS A 1 105 ? 14.450 -1.675 0.721 1.00 95.69 105 HIS A O 1
ATOM 824 N N . PHE A 1 106 ? 13.772 -0.752 -1.220 1.00 96.75 106 PHE A N 1
ATOM 825 C CA . PHE A 1 106 ? 12.510 -0.214 -0.705 1.00 96.75 106 PHE A CA 1
ATOM 826 C C . PHE A 1 106 ? 11.598 -1.294 -0.095 1.00 96.75 106 PHE A C 1
ATOM 828 O O . PHE A 1 106 ? 11.139 -1.148 1.037 1.00 96.75 106 PHE A O 1
ATOM 835 N N . VAL A 1 107 ? 11.359 -2.408 -0.800 1.00 95.50 107 VAL A N 1
ATOM 836 C CA . VAL A 1 107 ? 10.446 -3.461 -0.313 1.00 95.50 107 VAL A CA 1
ATOM 837 C C . VAL A 1 107 ? 11.033 -4.207 0.897 1.00 95.50 107 VAL A C 1
ATOM 839 O O . VAL A 1 107 ? 10.300 -4.498 1.842 1.00 95.50 107 VAL A O 1
ATOM 842 N N . HIS A 1 108 ? 12.349 -4.452 0.943 1.00 95.50 108 HIS A N 1
ATOM 843 C CA . HIS A 1 108 ? 12.991 -5.005 2.145 1.00 95.50 108 HIS A CA 1
ATOM 844 C C . HIS A 1 108 ? 12.940 -4.045 3.339 1.00 95.50 108 HIS A C 1
ATOM 846 O O . HIS A 1 108 ? 12.773 -4.495 4.472 1.00 95.50 108 HIS A O 1
ATOM 852 N N . MET A 1 109 ? 13.076 -2.737 3.109 1.00 96.38 109 MET A N 1
ATOM 853 C CA . MET A 1 109 ? 12.938 -1.735 4.165 1.00 96.38 109 MET A CA 1
ATOM 854 C C . MET A 1 109 ? 11.507 -1.687 4.712 1.00 96.38 109 MET A C 1
ATOM 856 O O . MET A 1 109 ? 11.331 -1.639 5.927 1.00 96.38 109 MET A O 1
ATOM 860 N N . LEU A 1 110 ? 10.497 -1.805 3.842 1.00 97.06 110 LEU A N 1
ATOM 861 C CA . LEU A 1 110 ? 9.091 -1.886 4.244 1.00 97.06 110 LEU A CA 1
ATOM 862 C C . LEU A 1 110 ? 8.819 -3.110 5.131 1.00 97.06 110 LEU A C 1
ATOM 864 O O . LEU A 1 110 ? 8.179 -2.961 6.170 1.00 97.06 110 LEU A O 1
ATOM 868 N N . SER A 1 111 ? 9.344 -4.289 4.767 1.00 95.81 111 SER A N 1
ATOM 869 C CA . SER A 1 111 ? 9.245 -5.497 5.608 1.00 95.81 111 SER A CA 1
ATOM 870 C C . SER A 1 111 ? 9.925 -5.290 6.961 1.00 95.81 111 SER A C 1
ATOM 872 O O . SER A 1 111 ? 9.307 -5.497 8.001 1.00 95.81 111 SER A O 1
ATOM 874 N N . ARG A 1 112 ? 11.163 -4.774 6.963 1.00 96.19 112 ARG A N 1
ATOM 875 C CA . ARG A 1 112 ? 11.927 -4.532 8.194 1.00 96.19 112 ARG A CA 1
ATOM 876 C C . ARG A 1 112 ? 11.203 -3.586 9.148 1.00 96.19 112 ARG A C 1
ATOM 878 O O . ARG A 1 112 ? 11.140 -3.871 10.334 1.00 96.19 112 ARG A O 1
ATOM 885 N N . ILE A 1 113 ? 10.643 -2.485 8.652 1.00 96.62 113 ILE A N 1
ATOM 886 C CA . ILE A 1 113 ? 9.903 -1.520 9.479 1.00 96.62 113 ILE A CA 1
ATOM 887 C C . ILE A 1 113 ? 8.608 -2.144 10.013 1.00 96.62 113 ILE A C 1
ATOM 889 O O . ILE A 1 113 ? 8.291 -1.981 11.191 1.00 96.62 113 ILE A O 1
ATOM 893 N N . ALA A 1 114 ? 7.892 -2.913 9.189 1.00 96.38 114 ALA A N 1
ATOM 894 C CA . ALA A 1 114 ? 6.709 -3.651 9.625 1.00 96.38 114 ALA A CA 1
ATOM 895 C C . ALA A 1 114 ? 7.031 -4.640 10.763 1.00 96.38 114 ALA A C 1
ATOM 897 O O . ALA A 1 114 ? 6.316 -4.685 11.764 1.00 96.38 114 ALA A O 1
ATOM 898 N N . GLU A 1 115 ? 8.138 -5.375 10.643 1.00 96.12 115 GLU A N 1
ATOM 899 C CA . GLU A 1 115 ? 8.641 -6.307 11.656 1.00 96.12 115 GLU A CA 1
ATOM 900 C C . GLU A 1 115 ? 9.100 -5.579 12.933 1.00 96.12 115 GLU A C 1
ATOM 902 O O . GLU A 1 115 ? 8.638 -5.913 14.024 1.00 96.12 115 GLU A O 1
ATOM 907 N N . THR A 1 116 ? 9.952 -4.551 12.813 1.00 97.31 116 THR A N 1
ATOM 908 C CA . THR A 1 116 ? 10.504 -3.784 13.946 1.00 97.31 116 THR A CA 1
ATOM 909 C C . THR A 1 116 ? 9.415 -3.126 14.794 1.00 97.31 116 THR A C 1
ATOM 911 O O . THR A 1 116 ? 9.458 -3.228 16.018 1.00 97.31 116 THR A O 1
ATOM 914 N N . TYR A 1 117 ? 8.422 -2.491 14.167 1.00 97.00 117 TYR A N 1
ATOM 915 C CA . TYR A 1 117 ? 7.359 -1.766 14.877 1.00 97.00 117 TYR A CA 1
ATOM 916 C C . TYR A 1 117 ? 6.075 -2.588 15.093 1.00 97.00 117 TYR A C 1
ATOM 918 O O . TYR A 1 117 ? 5.057 -2.052 15.554 1.00 97.00 117 TYR A O 1
ATOM 926 N N . ASN A 1 118 ? 6.105 -3.887 14.765 1.00 96.31 118 ASN A N 1
ATOM 927 C CA . ASN A 1 118 ? 4.971 -4.812 14.852 1.00 96.31 118 ASN A CA 1
ATOM 928 C C . ASN A 1 118 ? 3.694 -4.229 14.207 1.00 96.31 118 ASN A C 1
ATOM 930 O O . ASN A 1 118 ? 2.670 -3.996 14.861 1.00 96.31 118 ASN A O 1
ATOM 934 N N . CYS A 1 119 ? 3.806 -3.921 12.917 1.00 96.19 119 CYS A N 1
ATOM 935 C CA . CYS A 1 119 ? 2.765 -3.348 12.069 1.00 96.19 119 CYS A CA 1
ATOM 936 C C . CYS A 1 119 ? 2.458 -4.284 10.897 1.00 96.19 119 CYS A C 1
ATOM 938 O O . CYS A 1 119 ? 3.337 -4.980 10.397 1.00 96.19 119 CYS A O 1
ATOM 940 N N . ALA A 1 120 ? 1.228 -4.254 10.385 1.00 96.75 120 ALA A N 1
ATOM 941 C CA . ALA A 1 120 ? 0.942 -4.829 9.075 1.00 96.75 120 ALA A CA 1
ATOM 942 C C . ALA A 1 120 ? 1.411 -3.862 7.974 1.00 96.75 1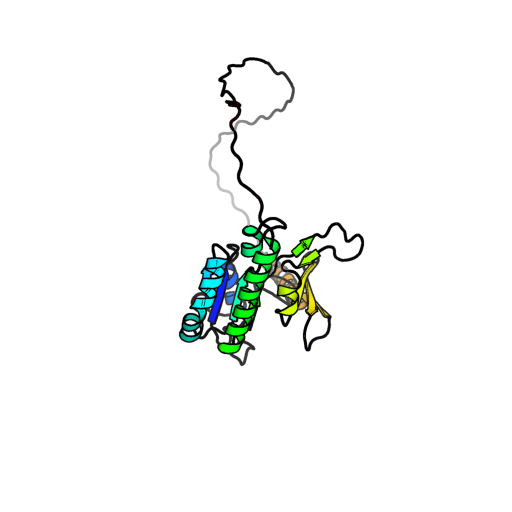20 ALA A C 1
ATOM 944 O O . ALA A 1 120 ? 1.082 -2.679 8.031 1.00 96.75 120 ALA A O 1
ATOM 945 N N . ALA A 1 121 ? 2.118 -4.351 6.955 1.00 97.31 121 ALA A N 1
ATOM 946 C CA . ALA A 1 121 ? 2.405 -3.587 5.740 1.00 97.31 121 ALA A CA 1
ATOM 947 C C . ALA A 1 121 ? 1.619 -4.151 4.551 1.00 97.31 121 ALA A C 1
ATOM 949 O O . ALA A 1 121 ? 1.607 -5.359 4.316 1.00 97.31 121 ALA A O 1
ATOM 950 N N . ILE A 1 122 ? 0.969 -3.269 3.792 1.00 97.00 122 ILE A N 1
ATOM 951 C CA . ILE A 1 122 ? 0.237 -3.595 2.567 1.00 97.00 122 ILE A CA 1
ATOM 952 C C . ILE A 1 122 ? 0.774 -2.715 1.442 1.00 97.00 122 ILE A C 1
ATOM 954 O O . ILE A 1 122 ? 0.723 -1.491 1.518 1.00 97.00 122 ILE A O 1
ATOM 958 N N . ALA A 1 123 ? 1.245 -3.340 0.369 1.00 95.88 123 ALA A N 1
ATOM 959 C CA . ALA A 1 123 ? 1.659 -2.663 -0.851 1.00 95.88 123 ALA A CA 1
ATOM 960 C C . ALA A 1 123 ? 0.708 -3.028 -1.994 1.00 95.88 123 ALA A C 1
ATOM 962 O O . ALA A 1 123 ? 0.457 -4.212 -2.234 1.00 95.88 123 ALA A O 1
ATOM 963 N N . THR A 1 124 ? 0.206 -2.038 -2.732 1.00 95.69 124 THR A N 1
ATOM 964 C CA . THR A 1 124 ? -0.446 -2.305 -4.019 1.00 95.69 124 THR A CA 1
ATOM 965 C C . THR A 1 124 ? 0.619 -2.440 -5.111 1.00 95.69 124 THR A C 1
ATOM 967 O O . THR A 1 124 ? 1.703 -1.849 -5.044 1.00 95.69 124 THR A O 1
ATOM 970 N N . ASN A 1 125 ? 0.329 -3.263 -6.119 1.00 94.56 125 ASN A N 1
ATOM 971 C CA . ASN A 1 125 ? 1.207 -3.490 -7.261 1.00 94.56 125 ASN A CA 1
ATOM 972 C C . ASN A 1 125 ? 0.390 -3.415 -8.553 1.00 94.56 125 ASN A C 1
ATOM 974 O O . ASN A 1 125 ? -0.687 -4.006 -8.655 1.00 94.56 125 ASN A O 1
ATOM 978 N N . GLN A 1 126 ? 0.915 -2.703 -9.545 1.00 90.06 126 GLN A N 1
ATOM 979 C CA . GLN A 1 126 ? 0.313 -2.629 -10.868 1.00 90.06 126 GLN A CA 1
ATOM 980 C C . GLN A 1 126 ? 0.555 -3.930 -11.654 1.00 90.06 126 GLN A C 1
ATOM 982 O O . GLN A 1 126 ? 1.574 -4.607 -11.500 1.00 90.06 126 GLN A O 1
ATOM 987 N N . VAL A 1 127 ? -0.373 -4.258 -12.553 1.00 90.62 127 VAL A N 1
ATOM 988 C CA . VAL A 1 127 ? -0.243 -5.375 -13.502 1.00 90.62 127 VAL A CA 1
ATOM 989 C C . VAL A 1 127 ? -0.147 -4.858 -14.935 1.00 90.62 127 VAL A C 1
ATOM 991 O O . VAL A 1 127 ? -0.628 -3.771 -15.255 1.00 90.62 127 VAL A O 1
ATOM 994 N N . MET A 1 128 ? 0.462 -5.649 -15.812 1.00 88.00 128 MET A N 1
ATOM 995 C CA . MET A 1 128 ? 0.594 -5.360 -17.239 1.00 88.00 128 MET A CA 1
ATOM 996 C C . MET A 1 128 ? 0.083 -6.541 -18.064 1.00 88.00 128 MET A C 1
ATOM 998 O O . MET A 1 128 ? 0.329 -7.697 -17.719 1.00 88.00 128 MET A O 1
ATOM 1002 N N . ALA A 1 129 ? -0.619 -6.257 -19.162 1.00 86.62 129 ALA A N 1
ATOM 1003 C CA . ALA A 1 129 ? -1.007 -7.281 -20.124 1.00 86.62 129 ALA A CA 1
ATOM 1004 C C . ALA A 1 129 ? 0.231 -7.800 -20.872 1.00 86.62 129 ALA A C 1
ATOM 1006 O O . ALA A 1 129 ? 1.040 -7.018 -21.368 1.00 86.62 129 ALA A O 1
ATOM 1007 N N . SER A 1 130 ? 0.365 -9.119 -20.948 1.00 83.50 130 SER A N 1
ATOM 1008 C CA . SER A 1 130 ? 1.391 -9.818 -21.714 1.00 83.50 130 SER A CA 1
ATOM 1009 C C . SER A 1 130 ? 0.777 -10.356 -23.007 1.00 83.50 130 SER A C 1
ATOM 1011 O O . SER A 1 130 ? -0.031 -11.283 -22.928 1.00 83.50 130 SER A O 1
ATOM 1013 N N . PRO A 1 131 ? 1.130 -9.810 -24.185 1.00 80.62 131 PRO A N 1
ATOM 1014 C CA . PRO A 1 131 ? 0.540 -10.234 -25.456 1.00 80.62 131 PRO A CA 1
ATOM 1015 C C . PRO A 1 131 ? 0.919 -11.672 -25.844 1.00 80.62 131 PRO A C 1
ATOM 1017 O O . PRO A 1 131 ? 0.207 -12.297 -26.619 1.00 80.62 131 PRO A O 1
ATOM 1020 N N . ASP A 1 132 ? 1.997 -12.217 -25.272 1.00 83.19 132 ASP A N 1
ATOM 1021 C CA . ASP A 1 132 ? 2.489 -13.579 -25.538 1.00 83.19 132 ASP A CA 1
ATOM 1022 C C . ASP A 1 132 ? 1.577 -14.687 -24.965 1.00 83.19 132 ASP A C 1
ATOM 1024 O O . ASP A 1 132 ? 1.779 -15.870 -25.239 1.00 83.19 132 ASP A O 1
ATOM 1028 N N . VAL A 1 133 ? 0.602 -14.330 -24.120 1.00 81.06 133 VAL A N 1
ATOM 1029 C CA . VAL A 1 133 ? -0.290 -15.280 -23.440 1.00 81.06 133 VAL A CA 1
ATOM 1030 C C . VAL A 1 133 ? -1.572 -15.461 -24.255 1.00 81.06 133 VAL A C 1
ATOM 1032 O O . VAL A 1 133 ? -2.555 -14.750 -24.066 1.00 81.06 133 VAL A O 1
ATOM 1035 N N . PHE A 1 134 ? -1.565 -16.450 -25.151 1.00 75.56 134 PHE A N 1
ATOM 1036 C CA . PHE A 1 134 ? -2.729 -16.808 -25.976 1.00 75.56 134 PHE A CA 1
ATOM 1037 C C . PHE A 1 134 ? -3.835 -17.559 -25.212 1.00 75.56 134 PHE A C 1
ATOM 1039 O O . PHE A 1 134 ? -4.987 -17.553 -25.640 1.00 75.56 134 PHE A O 1
ATOM 1046 N N . PHE A 1 135 ? -3.504 -18.195 -24.082 1.00 78.00 135 PHE A N 1
ATOM 1047 C CA . PHE A 1 135 ? -4.442 -18.953 -23.249 1.00 78.00 135 PHE A CA 1
ATOM 1048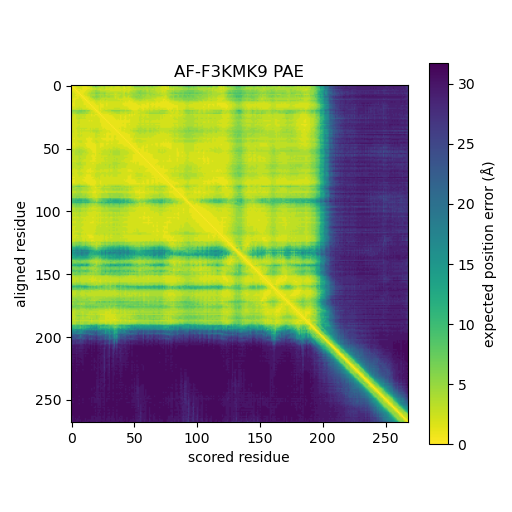 C C . PHE A 1 135 ? -4.207 -18.661 -21.762 1.00 78.00 135 PHE A C 1
ATOM 1050 O O . PHE A 1 135 ? -3.065 -18.637 -21.309 1.00 78.00 135 PHE A O 1
ATOM 1057 N N . GLY A 1 136 ? -5.288 -18.495 -20.995 1.00 82.25 136 GLY A N 1
ATOM 1058 C CA . GLY A 1 136 ? -5.235 -18.172 -19.565 1.00 82.25 136 GLY A CA 1
ATOM 1059 C C . GLY A 1 136 ? -5.367 -16.674 -19.281 1.00 82.25 136 GLY A C 1
ATOM 1060 O O . GLY A 1 136 ? -5.942 -15.930 -20.073 1.00 82.25 136 GLY A O 1
ATOM 1061 N N . ASP A 1 137 ? -4.882 -16.232 -18.118 1.00 81.31 137 ASP A N 1
ATOM 1062 C CA . ASP A 1 137 ? -4.884 -14.813 -17.755 1.00 81.31 137 ASP A CA 1
ATOM 1063 C C . ASP A 1 137 ? -3.632 -14.113 -18.319 1.00 81.31 137 ASP A C 1
ATOM 1065 O O . ASP A 1 137 ? -2.517 -14.496 -17.958 1.00 81.31 137 ASP A O 1
ATOM 1069 N N . PRO A 1 138 ? -3.771 -13.094 -19.188 1.00 85.50 138 PRO A N 1
ATOM 1070 C CA . PRO A 1 138 ? -2.624 -12.416 -19.781 1.00 85.50 138 PRO A CA 1
ATOM 1071 C C . PRO A 1 138 ? -1.968 -11.403 -18.834 1.00 85.50 138 PRO A C 1
ATOM 1073 O O . PRO A 1 138 ? -0.965 -10.794 -19.204 1.00 85.50 138 PRO A O 1
ATOM 1076 N N . THR A 1 139 ? -2.513 -11.148 -17.641 1.00 88.44 139 THR A N 1
ATOM 1077 C CA . THR A 1 139 ? -1.949 -10.145 -16.728 1.00 88.44 139 THR A CA 1
ATOM 1078 C C . THR A 1 139 ? -0.764 -10.698 -15.933 1.00 88.44 139 THR A C 1
ATOM 1080 O O . THR A 1 139 ? -0.830 -11.767 -15.332 1.00 88.44 139 THR A O 1
ATOM 1083 N N . ARG A 1 140 ? 0.344 -9.947 -15.906 1.00 87.69 140 ARG A N 1
ATOM 1084 C CA . ARG A 1 140 ? 1.527 -10.243 -15.081 1.00 87.69 140 ARG A CA 1
ATOM 1085 C C . ARG A 1 140 ? 1.811 -9.084 -14.112 1.00 87.69 140 ARG A C 1
ATOM 1087 O O . ARG A 1 140 ? 1.674 -7.926 -14.518 1.00 87.69 140 ARG A O 1
ATOM 1094 N N . PRO A 1 141 ? 2.200 -9.357 -12.852 1.00 90.56 141 PRO A N 1
ATOM 1095 C CA . PRO A 1 141 ? 2.566 -8.322 -11.887 1.00 90.56 141 PRO A CA 1
ATOM 1096 C C . PRO A 1 141 ? 3.884 -7.638 -12.265 1.00 90.56 141 PRO A C 1
ATOM 1098 O O . PRO A 1 141 ? 4.800 -8.264 -12.805 1.00 90.56 141 PRO A O 1
ATOM 1101 N N . ILE A 1 142 ? 3.989 -6.346 -11.963 1.00 88.94 142 ILE A N 1
ATOM 1102 C CA . ILE A 1 142 ? 5.199 -5.551 -12.199 1.00 88.94 142 ILE A CA 1
ATOM 1103 C C . ILE A 1 142 ? 6.188 -5.740 -11.028 1.00 88.94 142 ILE A C 1
ATOM 1105 O O . ILE A 1 142 ? 5.822 -6.191 -9.945 1.00 88.94 142 ILE A O 1
ATOM 1109 N N . GLY A 1 143 ? 7.476 -5.474 -11.267 1.00 83.88 143 GLY A N 1
ATOM 1110 C CA . GLY A 1 143 ? 8.557 -5.634 -10.282 1.00 83.88 143 GLY A CA 1
ATOM 1111 C C . GLY A 1 143 ? 9.251 -7.004 -10.295 1.00 83.88 143 GLY A C 1
ATOM 1112 O O . GLY A 1 143 ? 10.337 -7.137 -9.732 1.00 83.88 143 GLY A O 1
ATOM 1113 N N . GLY A 1 144 ? 8.693 -7.999 -10.995 1.00 85.75 144 GLY A N 1
ATOM 1114 C CA . GLY A 1 144 ? 9.333 -9.298 -11.233 1.00 85.75 144 GLY A CA 1
ATOM 1115 C C . GLY A 1 144 ? 9.726 -10.038 -9.949 1.00 85.75 144 GLY A C 1
ATOM 1116 O O . GLY A 1 144 ? 9.045 -9.938 -8.928 1.00 85.75 144 GLY A O 1
ATOM 1117 N N . ASN A 1 145 ? 10.847 -10.764 -9.999 1.00 85.62 145 ASN A N 1
ATOM 1118 C CA . ASN A 1 145 ? 11.310 -11.626 -8.904 1.00 85.62 145 ASN A CA 1
ATOM 1119 C C . ASN A 1 145 ? 11.542 -10.873 -7.582 1.00 85.62 145 ASN A C 1
ATOM 1121 O O . ASN A 1 145 ? 11.335 -11.448 -6.523 1.00 85.62 145 ASN A O 1
ATOM 1125 N N . VAL A 1 146 ? 11.916 -9.589 -7.635 1.00 89.12 146 VAL A N 1
ATOM 1126 C CA . VAL A 1 146 ? 12.124 -8.746 -6.443 1.00 89.12 146 VAL A CA 1
ATOM 1127 C C . VAL A 1 146 ? 10.850 -8.667 -5.601 1.00 89.12 146 VAL A C 1
ATOM 1129 O O . VAL A 1 146 ? 10.842 -9.061 -4.441 1.00 89.12 146 VAL A O 1
ATOM 1132 N N . VAL A 1 147 ? 9.740 -8.232 -6.203 1.00 87.69 147 VAL A N 1
ATOM 1133 C CA . VAL A 1 147 ? 8.458 -8.151 -5.485 1.00 87.69 147 VAL A CA 1
ATOM 1134 C C . VAL A 1 147 ? 7.929 -9.553 -5.168 1.00 87.69 147 VAL A C 1
ATOM 1136 O O . VAL A 1 147 ? 7.323 -9.750 -4.119 1.00 87.69 147 VAL A O 1
ATOM 1139 N N . ALA A 1 148 ? 8.178 -10.538 -6.039 1.00 85.38 148 ALA A N 1
ATOM 1140 C CA . ALA A 1 148 ? 7.697 -11.904 -5.848 1.00 85.38 148 ALA A CA 1
ATOM 1141 C C . ALA A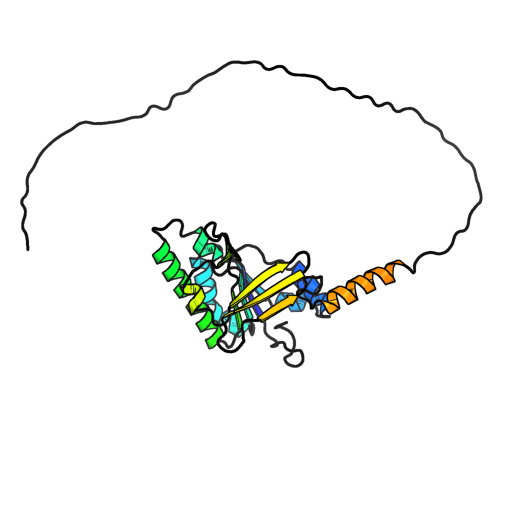 1 148 ? 8.345 -12.640 -4.661 1.00 85.38 148 ALA A C 1
ATOM 1143 O O . ALA A 1 148 ? 7.644 -13.404 -4.012 1.00 85.38 148 ALA A O 1
ATOM 1144 N N . HIS A 1 149 ? 9.636 -12.425 -4.376 1.00 85.19 149 HIS A N 1
ATOM 1145 C CA . HIS A 1 149 ? 10.337 -13.107 -3.278 1.00 85.19 149 HIS A CA 1
ATOM 1146 C C . HIS A 1 149 ? 10.281 -12.356 -1.945 1.00 85.19 149 HIS A C 1
ATOM 1148 O O . HIS A 1 149 ? 10.315 -12.998 -0.901 1.00 85.19 149 HIS A O 1
ATOM 1154 N N . THR A 1 150 ? 10.185 -11.023 -1.959 1.00 88.06 150 THR A N 1
ATOM 1155 C CA . THR A 1 150 ? 10.137 -10.229 -0.717 1.00 88.06 150 THR A CA 1
ATOM 1156 C C . THR A 1 150 ? 8.713 -10.090 -0.154 1.00 88.06 150 THR A C 1
ATOM 1158 O O . THR A 1 150 ? 8.548 -9.739 1.009 1.00 88.06 150 THR A O 1
ATOM 1161 N N . SER A 1 151 ? 7.665 -10.387 -0.936 1.00 88.94 151 SER A N 1
ATOM 1162 C CA . SER A 1 151 ? 6.272 -10.338 -0.454 1.00 88.94 151 SER A CA 1
ATOM 1163 C C . SER A 1 151 ? 5.822 -11.679 0.133 1.00 88.94 151 SER A C 1
ATOM 1165 O O . SER A 1 151 ? 5.536 -12.607 -0.617 1.00 88.94 151 SER A O 1
ATOM 1167 N N . THR A 1 152 ? 5.662 -11.760 1.456 1.00 92.50 152 THR A N 1
ATOM 1168 C CA . THR A 1 152 ? 5.231 -12.983 2.170 1.00 92.50 152 THR A CA 1
ATOM 1169 C C . THR A 1 152 ? 3.828 -13.476 1.792 1.00 92.50 152 THR A C 1
ATOM 1171 O O . THR A 1 152 ? 3.547 -14.667 1.868 1.00 92.50 152 THR A O 1
ATOM 1174 N N . TYR A 1 153 ? 2.927 -12.569 1.407 1.00 94.56 153 TYR A N 1
ATOM 1175 C CA . TYR A 1 153 ? 1.565 -12.896 0.981 1.00 94.56 153 TYR A CA 1
ATOM 1176 C C . TYR A 1 153 ? 1.250 -12.144 -0.306 1.00 94.56 153 TYR A C 1
ATOM 1178 O O . TYR A 1 153 ? 1.461 -10.931 -0.383 1.00 94.56 153 TYR A O 1
ATOM 1186 N N . ARG A 1 154 ? 0.725 -12.842 -1.316 1.00 95.00 154 ARG A N 1
ATOM 1187 C CA . ARG A 1 154 ? 0.383 -12.240 -2.613 1.00 95.00 154 ARG A CA 1
ATOM 1188 C C . ARG A 1 154 ? -1.056 -12.579 -2.978 1.00 95.00 154 ARG A C 1
ATOM 1190 O O . ARG A 1 154 ? -1.369 -13.717 -3.314 1.00 95.00 154 ARG A O 1
ATOM 1197 N N . ILE A 1 155 ? -1.925 -11.570 -2.933 1.00 95.62 155 ILE A N 1
ATOM 1198 C CA . ILE A 1 155 ? -3.339 -11.682 -3.309 1.00 95.62 155 ILE A CA 1
ATOM 1199 C C . ILE A 1 155 ? -3.544 -11.002 -4.663 1.00 95.62 155 ILE A C 1
ATOM 1201 O O . ILE A 1 155 ? -3.217 -9.829 -4.840 1.00 95.62 155 ILE A O 1
ATOM 1205 N N . TYR A 1 156 ? -4.097 -11.737 -5.623 1.00 94.94 156 TYR A N 1
ATOM 1206 C CA . TYR A 1 156 ? -4.422 -11.230 -6.952 1.00 94.94 156 TYR A CA 1
ATOM 1207 C C . TYR A 1 156 ? -5.908 -10.877 -7.047 1.00 94.94 156 TYR A C 1
ATOM 1209 O O . TYR A 1 156 ? -6.774 -11.713 -6.792 1.00 94.94 156 TYR A O 1
ATOM 1217 N N . PHE A 1 157 ? -6.205 -9.636 -7.435 1.00 94.75 157 PHE A N 1
ATOM 1218 C CA . PHE A 1 157 ? -7.569 -9.121 -7.532 1.00 94.75 157 PHE A CA 1
ATOM 1219 C C . PHE A 1 157 ? -8.038 -9.026 -8.985 1.00 94.75 157 PHE A C 1
ATOM 1221 O O . PHE A 1 157 ? -7.421 -8.348 -9.805 1.00 94.75 157 PHE A O 1
ATOM 1228 N N . LYS A 1 158 ? -9.190 -9.633 -9.288 1.00 92.12 158 LYS A N 1
ATOM 1229 C CA . LYS A 1 158 ? -9.805 -9.635 -10.624 1.00 92.12 158 LYS A CA 1
ATOM 1230 C C . LYS A 1 158 ? -11.223 -9.069 -10.600 1.00 92.12 158 LYS A C 1
ATOM 1232 O O . LYS A 1 158 ? -11.999 -9.273 -9.663 1.00 92.12 158 LYS A O 1
ATOM 1237 N N . LYS A 1 159 ? -11.597 -8.342 -11.655 1.00 91.38 159 LYS A N 1
ATOM 1238 C CA . LYS A 1 159 ? -12.960 -7.822 -11.841 1.00 91.38 159 LYS A CA 1
ATOM 1239 C C . LYS A 1 159 ? -13.848 -8.891 -12.481 1.00 91.38 159 LYS A C 1
ATOM 1241 O O . LYS A 1 159 ? -13.536 -9.364 -13.567 1.00 91.38 159 LYS A O 1
ATOM 1246 N N . SER A 1 160 ? -14.981 -9.204 -11.850 1.00 89.50 160 SER A N 1
ATOM 1247 C CA . SER A 1 160 ? -15.989 -10.131 -12.381 1.00 89.50 160 SER A CA 1
ATOM 1248 C C . SER A 1 160 ? -17.351 -9.432 -12.444 1.00 89.50 160 SER A C 1
ATOM 1250 O O . SER A 1 160 ? -18.138 -9.427 -11.494 1.00 89.50 160 SER A O 1
ATOM 1252 N N . GLY A 1 161 ? -17.590 -8.715 -13.547 1.00 88.00 161 GLY A N 1
ATOM 1253 C CA . GLY A 1 161 ? -18.768 -7.858 -13.716 1.00 88.00 161 GLY A CA 1
ATOM 1254 C C . GLY A 1 161 ? -18.874 -6.787 -12.620 1.00 88.00 161 GLY A C 1
ATOM 1255 O O . GLY A 1 161 ? -18.029 -5.890 -12.527 1.00 88.00 161 GLY A O 1
ATOM 1256 N N . LYS A 1 162 ? -19.925 -6.879 -11.792 1.00 86.06 162 LYS A N 1
ATOM 1257 C CA . LYS A 1 162 ? -20.117 -6.035 -10.596 1.00 86.06 162 LYS A CA 1
ATOM 1258 C C . LYS A 1 162 ? -19.362 -6.559 -9.363 1.00 86.06 162 LYS A C 1
ATOM 1260 O O . LYS A 1 162 ? -18.960 -5.744 -8.535 1.00 86.06 162 LYS A O 1
ATOM 1265 N N . LYS A 1 163 ? -19.140 -7.875 -9.267 1.00 92.50 163 LYS A N 1
ATOM 1266 C CA . LYS A 1 163 ? -18.408 -8.550 -8.182 1.00 92.50 163 LYS A CA 1
ATOM 1267 C C . LYS A 1 163 ? -16.884 -8.409 -8.399 1.00 92.50 163 LYS A C 1
ATOM 1269 O O . LYS A 1 163 ? -16.414 -7.846 -9.401 1.00 92.50 163 LYS A O 1
ATOM 1274 N N . ARG A 1 164 ? -16.094 -8.851 -7.431 1.00 95.31 164 ARG A N 1
ATOM 1275 C CA . ARG A 1 164 ? -14.629 -8.959 -7.477 1.00 95.31 164 ARG A CA 1
ATOM 1276 C C . ARG A 1 164 ? -14.230 -10.357 -7.021 1.00 95.31 164 ARG A C 1
ATOM 1278 O O . ARG A 1 164 ? -14.975 -10.982 -6.275 1.00 95.31 164 ARG A O 1
ATOM 1285 N N . ILE A 1 165 ? -13.082 -10.822 -7.488 1.00 95.19 165 ILE A N 1
ATOM 1286 C CA . ILE A 1 165 ? -12.455 -12.074 -7.066 1.00 95.19 165 ILE A CA 1
ATOM 1287 C C . ILE A 1 165 ? -11.116 -11.700 -6.432 1.00 95.19 165 ILE A C 1
ATOM 1289 O O . ILE A 1 165 ? -10.390 -10.880 -7.000 1.00 95.19 165 ILE A O 1
ATOM 1293 N N . ALA A 1 166 ? -10.811 -12.267 -5.271 1.00 96.44 166 ALA A N 1
ATOM 1294 C CA . ALA A 1 166 ? -9.478 -12.280 -4.681 1.00 96.44 166 ALA A CA 1
ATOM 1295 C C . ALA A 1 166 ? -8.959 -13.717 -4.726 1.00 96.44 166 ALA A C 1
ATOM 1297 O O . ALA A 1 166 ? -9.650 -14.622 -4.265 1.00 96.44 166 ALA A O 1
ATOM 1298 N N . ARG A 1 167 ? -7.762 -13.922 -5.276 1.00 95.00 167 ARG A N 1
ATOM 1299 C CA . ARG A 1 167 ? -7.076 -15.215 -5.293 1.00 95.00 167 ARG A CA 1
ATOM 1300 C C . ARG A 1 167 ? -5.820 -15.151 -4.440 1.00 95.00 167 ARG A C 1
ATOM 1302 O O . ARG A 1 167 ? -5.003 -14.256 -4.666 1.00 95.00 167 ARG A O 1
ATOM 1309 N N . MET A 1 168 ? -5.630 -16.100 -3.530 1.00 95.88 168 MET A N 1
ATOM 1310 C CA . MET A 1 168 ? -4.319 -16.323 -2.920 1.00 95.88 168 MET A CA 1
ATOM 1311 C C . MET A 1 168 ? -3.385 -16.909 -3.986 1.00 95.88 168 MET A C 1
ATOM 1313 O O . MET A 1 168 ? -3.673 -17.965 -4.537 1.00 95.88 168 MET A O 1
ATOM 1317 N N . VAL A 1 169 ? -2.314 -16.191 -4.329 1.00 92.31 169 VAL A N 1
ATOM 1318 C CA . VAL A 1 169 ? -1.305 -16.613 -5.324 1.00 92.31 169 VAL A CA 1
ATOM 1319 C C . VAL A 1 169 ? -0.028 -17.100 -4.650 1.00 92.31 169 VAL A C 1
ATOM 1321 O O . VAL A 1 169 ? 0.716 -17.872 -5.242 1.00 92.31 169 VAL A O 1
ATOM 1324 N N . ASP A 1 170 ? 0.249 -16.623 -3.439 1.00 92.81 170 ASP A N 1
ATOM 1325 C CA . ASP A 1 170 ? 1.397 -17.059 -2.653 1.00 92.81 170 ASP A CA 1
ATOM 1326 C C . ASP A 1 170 ? 1.159 -16.805 -1.166 1.00 92.81 170 ASP A C 1
ATOM 1328 O O . ASP A 1 170 ? 0.679 -15.731 -0.780 1.00 92.81 170 ASP A O 1
ATOM 1332 N N . SER A 1 171 ? 1.501 -17.792 -0.344 1.00 93.69 171 SER A N 1
ATOM 1333 C CA . SER A 1 171 ? 1.464 -17.726 1.112 1.00 93.69 171 SER A CA 1
ATOM 1334 C C . SER A 1 171 ? 2.308 -18.857 1.708 1.00 93.69 171 SER A C 1
ATOM 1336 O O . SER A 1 171 ? 2.221 -19.987 1.231 1.00 93.69 171 SER A O 1
ATOM 1338 N N . PRO A 1 172 ? 3.034 -18.629 2.817 1.00 92.38 172 PRO A N 1
ATOM 1339 C CA . PRO A 1 172 ? 3.710 -19.700 3.550 1.00 92.38 172 PRO A CA 1
ATOM 1340 C C . PRO A 1 172 ? 2.751 -20.638 4.306 1.00 92.38 172 PRO A C 1
ATOM 1342 O O . PRO A 1 172 ? 3.204 -21.634 4.863 1.00 92.38 172 PRO A O 1
ATOM 1345 N N . HIS A 1 173 ? 1.455 -20.307 4.400 1.00 91.06 173 HIS A N 1
ATOM 1346 C CA . HIS A 1 173 ? 0.505 -21.025 5.261 1.00 91.06 173 HIS A CA 1
ATOM 1347 C C . HIS A 1 173 ? -0.865 -21.307 4.626 1.00 91.06 173 HIS A C 1
ATOM 1349 O O . HIS A 1 173 ? -1.486 -22.311 4.964 1.00 91.06 173 HIS A O 1
ATOM 1355 N N . HIS A 1 174 ? -1.350 -20.445 3.729 1.00 92.06 174 HIS A N 1
ATOM 1356 C CA . HIS A 1 174 ? -2.700 -20.559 3.169 1.00 92.06 174 HIS A CA 1
ATOM 1357 C C . HIS A 1 174 ? -2.663 -21.211 1.778 1.00 92.06 174 HIS A C 1
ATOM 1359 O O . HIS A 1 174 ? -1.770 -20.885 0.993 1.00 92.06 174 HIS A O 1
ATOM 1365 N N . PRO A 1 175 ? -3.619 -22.096 1.444 1.00 93.38 175 PRO A N 1
ATOM 1366 C CA . PRO A 1 175 ? -3.721 -22.681 0.109 1.00 93.38 175 PRO A CA 1
ATOM 1367 C C . PRO A 1 175 ? -4.078 -21.636 -0.964 1.00 93.38 175 PRO A C 1
ATOM 1369 O O . PRO A 1 175 ? -4.600 -20.558 -0.665 1.00 93.38 175 PRO A O 1
ATOM 1372 N N . GLU A 1 176 ? -3.831 -21.977 -2.233 1.00 93.12 176 GLU A N 1
ATOM 1373 C CA . GLU A 1 176 ? -4.342 -21.213 -3.378 1.00 93.12 176 GLU A CA 1
ATOM 1374 C C . GLU A 1 176 ? -5.871 -21.353 -3.473 1.00 93.12 176 GLU A C 1
ATOM 1376 O O . GLU A 1 176 ? -6.391 -22.324 -4.021 1.00 93.12 176 GLU A O 1
ATOM 1381 N N . GLU A 1 177 ? -6.598 -20.365 -2.951 1.00 94.25 177 GLU A N 1
ATOM 1382 C CA . GLU A 1 177 ? -8.062 -20.298 -3.005 1.00 94.25 177 GLU A CA 1
ATOM 1383 C C . GLU A 1 177 ? -8.554 -18.992 -3.646 1.00 94.25 177 GLU A C 1
ATOM 1385 O O . GLU A 1 177 ? -7.905 -17.944 -3.555 1.00 94.25 177 GLU A O 1
ATOM 1390 N N . GLU A 1 178 ? -9.724 -19.054 -4.292 1.00 94.50 178 GLU A N 1
ATOM 1391 C CA . GLU A 1 178 ? -10.445 -17.896 -4.830 1.00 94.50 178 GLU A CA 1
ATOM 1392 C C . GLU A 1 178 ? -11.697 -17.592 -4.001 1.00 94.50 178 GLU A C 1
ATOM 1394 O O . GLU A 1 178 ? -12.559 -18.451 -3.817 1.00 94.50 178 GLU A O 1
ATOM 1399 N N . VAL A 1 179 ? -11.848 -16.336 -3.576 1.00 95.19 179 VAL A N 1
ATOM 1400 C CA . VAL A 1 179 ? -13.048 -15.836 -2.891 1.00 95.19 179 VAL A CA 1
ATOM 1401 C C . VAL A 1 179 ? -13.674 -14.675 -3.657 1.00 95.19 179 VAL A C 1
ATOM 1403 O O . VAL A 1 179 ? -12.986 -13.811 -4.209 1.00 95.19 179 VAL A O 1
ATOM 1406 N N . LEU A 1 180 ? -15.007 -14.637 -3.694 1.00 95.31 180 LEU A N 1
ATOM 1407 C CA . LEU A 1 180 ? -15.765 -13.567 -4.339 1.00 95.31 180 LEU A CA 1
ATOM 1408 C C . LEU A 1 180 ? -16.266 -12.552 -3.313 1.00 95.31 180 LEU A C 1
ATOM 1410 O O . LEU A 1 180 ? -16.885 -12.918 -2.321 1.00 95.31 180 LEU A O 1
ATOM 1414 N N . PHE A 1 181 ? -16.094 -11.268 -3.615 1.00 95.44 181 PHE A N 1
ATOM 1415 C CA . PHE A 1 181 ? -16.560 -10.161 -2.781 1.00 95.44 181 PHE A CA 1
ATOM 1416 C C . PHE A 1 181 ? -17.214 -9.051 -3.614 1.00 95.44 181 PHE A C 1
ATOM 1418 O O . PHE A 1 181 ? -17.180 -9.042 -4.851 1.00 95.44 181 PHE A O 1
ATOM 1425 N N . ALA A 1 182 ? -17.837 -8.095 -2.934 1.00 94.44 182 ALA A N 1
ATOM 1426 C CA . ALA A 1 182 ? -18.466 -6.922 -3.519 1.00 94.44 182 ALA A CA 1
ATOM 1427 C C . ALA A 1 182 ? -17.845 -5.623 -2.982 1.00 94.44 182 ALA A C 1
ATOM 1429 O O . ALA A 1 182 ? -17.227 -5.582 -1.920 1.00 94.44 182 ALA A O 1
ATOM 1430 N N . LEU A 1 183 ? -18.040 -4.536 -3.730 1.00 93.19 183 LEU A N 1
ATOM 1431 C CA . LEU A 1 183 ? -17.723 -3.178 -3.293 1.00 93.19 183 LEU A CA 1
ATOM 1432 C C . LEU A 1 183 ? -19.030 -2.401 -3.126 1.00 93.19 183 LEU A C 1
ATOM 1434 O O . LEU A 1 183 ? -19.886 -2.440 -4.012 1.00 93.19 183 LEU A O 1
ATOM 1438 N N . GLY A 1 184 ? -19.174 -1.675 -2.021 1.00 91.94 184 GLY A N 1
ATOM 1439 C CA . GLY A 1 184 ? -20.341 -0.832 -1.756 1.00 91.94 184 GLY A CA 1
ATOM 1440 C C . GLY A 1 184 ? -20.033 0.322 -0.809 1.00 91.94 184 GLY A C 1
ATOM 1441 O O . GLY A 1 184 ? -18.872 0.627 -0.544 1.00 91.94 184 GLY A O 1
ATOM 1442 N N . GLU A 1 185 ? -21.078 0.971 -0.295 1.00 89.88 185 GLU A N 1
ATOM 1443 C CA . GLU A 1 185 ? -20.965 2.124 0.616 1.00 89.88 185 GLU A CA 1
ATOM 1444 C C . GLU A 1 185 ? -20.069 1.793 1.827 1.00 89.88 185 GLU A C 1
ATOM 1446 O O . GLU A 1 185 ? -19.103 2.508 2.063 1.00 89.88 185 GLU A O 1
ATOM 1451 N N . ALA A 1 186 ? -20.249 0.621 2.450 1.00 91.88 186 ALA A N 1
ATOM 1452 C CA . ALA A 1 186 ? -19.443 0.142 3.583 1.00 91.88 186 ALA A CA 1
ATOM 1453 C C . ALA A 1 186 ? -18.008 -0.325 3.246 1.00 91.88 186 ALA A C 1
ATOM 1455 O O . ALA A 1 186 ? -17.331 -0.887 4.096 1.00 91.88 186 ALA A O 1
ATOM 1456 N N . GLY A 1 187 ? -17.528 -0.128 2.014 1.00 93.12 187 GLY A N 1
ATOM 1457 C CA . GLY A 1 187 ? -16.195 -0.575 1.602 1.00 93.12 187 GLY A CA 1
ATOM 1458 C C . GLY A 1 187 ? -16.233 -1.913 0.868 1.00 93.12 187 GLY A C 1
ATOM 1459 O O . GLY A 1 187 ? -16.964 -2.058 -0.118 1.00 93.12 187 GLY A O 1
ATOM 1460 N N . VAL A 1 188 ? -15.409 -2.853 1.330 1.00 93.81 188 VAL A N 1
ATOM 1461 C CA . VAL A 1 188 ? -15.402 -4.264 0.913 1.00 93.81 188 VAL A CA 1
ATOM 1462 C C . VAL A 1 188 ? -16.492 -4.996 1.696 1.00 93.81 188 VAL A C 1
ATOM 1464 O O . VAL A 1 188 ? -16.614 -4.794 2.900 1.00 93.81 188 VAL A O 1
ATOM 1467 N N . MET A 1 189 ? -17.310 -5.800 1.019 1.00 92.56 189 MET A N 1
ATOM 1468 C CA . MET A 1 189 ? -18.437 -6.516 1.626 1.00 92.56 189 MET A CA 1
ATOM 1469 C C . MET A 1 189 ? -18.569 -7.919 1.037 1.00 92.56 189 MET A C 1
ATOM 1471 O O . MET A 1 189 ? -18.286 -8.123 -0.148 1.00 92.56 189 MET A O 1
ATOM 1475 N N . ASP A 1 190 ? -19.104 -8.845 1.824 1.00 91.88 190 ASP A N 1
ATOM 1476 C CA . ASP A 1 190 ? -19.479 -10.173 1.346 1.00 91.88 190 ASP A CA 1
ATOM 1477 C C . ASP A 1 190 ? -20.681 -10.125 0.393 1.00 91.88 190 ASP A C 1
ATOM 1479 O O . ASP A 1 190 ? -21.467 -9.167 0.358 1.00 91.88 190 ASP A O 1
ATOM 1483 N N . LEU A 1 191 ? -20.827 -11.176 -0.418 1.00 87.19 191 LEU A N 1
ATOM 1484 C CA . LEU A 1 191 ? -21.873 -11.240 -1.441 1.00 87.19 191 LEU A CA 1
ATOM 1485 C C . LEU A 1 191 ? -23.283 -11.220 -0.846 1.00 87.19 191 LEU A C 1
ATOM 1487 O O . LEU A 1 191 ? -24.159 -10.539 -1.382 1.00 87.19 191 LEU A O 1
ATOM 1491 N N . GLU A 1 192 ? -23.492 -11.916 0.270 1.00 81.94 192 GLU A N 1
ATOM 1492 C CA . GLU A 1 192 ? -24.802 -11.991 0.914 1.00 81.94 192 GLU A CA 1
ATOM 1493 C C . GLU A 1 192 ? -25.310 -10.616 1.361 1.00 81.94 192 GLU A C 1
ATOM 1495 O O . GLU A 1 192 ? -26.489 -10.297 1.214 1.00 81.94 192 GLU A O 1
ATOM 1500 N N . ASP A 1 193 ? -24.424 -9.772 1.885 1.00 75.69 193 ASP A N 1
ATOM 1501 C CA . ASP A 1 193 ? -24.798 -8.467 2.427 1.00 75.69 193 ASP A CA 1
ATOM 1502 C C . ASP A 1 193 ? -25.037 -7.430 1.328 1.00 75.69 193 ASP A C 1
ATOM 1504 O O . ASP A 1 193 ? -25.885 -6.541 1.477 1.00 75.69 193 ASP A O 1
ATOM 1508 N N . ALA A 1 194 ? -24.375 -7.585 0.178 1.00 68.56 194 ALA A N 1
ATOM 1509 C CA . ALA A 1 194 ? -24.715 -6.845 -1.032 1.00 68.56 194 ALA A CA 1
ATOM 1510 C C . ALA A 1 194 ? -26.138 -7.184 -1.527 1.00 68.56 194 ALA A C 1
ATOM 1512 O O . ALA A 1 194 ? -26.874 -6.287 -1.947 1.00 68.56 194 ALA A O 1
ATOM 1513 N N . GLU A 1 195 ? -26.551 -8.451 -1.432 1.00 66.81 195 GLU A N 1
ATOM 1514 C CA . GLU A 1 195 ? -27.866 -8.942 -1.872 1.00 66.81 195 GLU A CA 1
ATOM 1515 C C . GLU A 1 195 ? -28.989 -8.614 -0.849 1.00 66.81 195 GLU A C 1
ATOM 1517 O O . GLU A 1 195 ? -30.099 -8.220 -1.230 1.00 66.81 195 GLU A O 1
ATOM 1522 N N . LYS A 1 196 ? -28.685 -8.610 0.459 1.00 60.47 196 LYS A N 1
ATOM 1523 C CA . LYS A 1 196 ? -29.584 -8.118 1.531 1.00 60.47 196 LYS A CA 1
ATOM 1524 C C . LYS A 1 196 ? -29.797 -6.591 1.476 1.00 60.47 196 LYS A C 1
ATOM 1526 O O . LYS A 1 196 ? -30.887 -6.098 1.781 1.00 60.47 196 LYS A O 1
ATOM 1531 N N . LYS A 1 197 ? -28.783 -5.800 1.090 1.00 56.34 197 LYS A N 1
ATOM 1532 C CA . LYS A 1 197 ? -28.910 -4.329 0.967 1.00 56.34 197 LYS A CA 1
ATOM 1533 C C . LYS A 1 197 ? -29.664 -3.892 -0.292 1.00 56.34 197 LYS A C 1
ATOM 1535 O O . LYS A 1 197 ? -30.400 -2.904 -0.226 1.00 56.34 197 LYS A O 1
ATOM 1540 N N . THR A 1 198 ? -29.545 -4.607 -1.414 1.00 55.75 198 THR A N 1
ATOM 1541 C CA . THR A 1 198 ? -30.348 -4.306 -2.615 1.00 55.75 198 THR A CA 1
ATOM 1542 C C . THR A 1 198 ? -31.833 -4.561 -2.369 1.00 55.75 198 THR A C 1
ATOM 1544 O O . THR A 1 198 ? -32.631 -3.663 -2.624 1.00 55.75 198 THR A O 1
ATOM 1547 N N . THR A 1 199 ? -32.207 -5.692 -1.761 1.00 44.06 199 THR A N 1
ATOM 1548 C CA . THR A 1 199 ? -33.605 -5.978 -1.375 1.00 44.06 199 THR A CA 1
ATOM 1549 C C . THR A 1 199 ? -34.181 -4.962 -0.378 1.00 44.06 199 THR A C 1
ATOM 1551 O O . THR A 1 199 ? -35.313 -4.510 -0.572 1.00 44.06 199 THR A O 1
ATOM 1554 N N . LYS A 1 200 ? -33.408 -4.503 0.622 1.00 44.97 200 LYS A N 1
ATOM 1555 C CA . LYS A 1 200 ? -33.829 -3.405 1.525 1.00 44.97 200 LYS A CA 1
ATOM 1556 C C . LYS A 1 200 ? -34.028 -2.057 0.812 1.00 44.97 200 LYS A C 1
ATOM 1558 O O . LYS A 1 200 ? -34.926 -1.306 1.196 1.00 44.97 200 LYS A O 1
ATOM 1563 N N . LYS A 1 201 ? -33.240 -1.726 -0.223 1.00 45.19 201 LYS A N 1
ATOM 1564 C CA . LYS A 1 201 ? -33.477 -0.517 -1.044 1.00 45.19 201 LYS A CA 1
ATOM 1565 C C . LYS A 1 201 ? -34.739 -0.650 -1.915 1.00 45.19 201 LYS A C 1
ATOM 1567 O O . LYS A 1 201 ? -35.395 0.362 -2.150 1.00 45.19 201 LYS A O 1
ATOM 1572 N N . THR A 1 202 ? -35.128 -1.860 -2.330 1.00 36.00 202 THR A N 1
ATOM 1573 C CA . THR A 1 202 ? -36.385 -2.090 -3.069 1.00 36.00 202 THR A CA 1
ATOM 1574 C C . THR A 1 202 ? -37.618 -1.930 -2.177 1.00 36.00 202 THR A C 1
ATOM 1576 O O . THR A 1 202 ? -38.542 -1.208 -2.544 1.00 36.00 202 THR A O 1
ATOM 1579 N N . SER A 1 203 ? -37.634 -2.537 -0.985 1.00 33.34 203 SER A N 1
ATOM 1580 C CA . SER A 1 203 ? -38.806 -2.506 -0.090 1.00 33.34 203 SER A CA 1
ATOM 1581 C C . SER A 1 203 ? -39.078 -1.131 0.530 1.00 33.34 203 SER A C 1
ATOM 1583 O O . SER A 1 203 ? -40.234 -0.788 0.770 1.00 33.34 203 SER A O 1
ATOM 1585 N N . LYS A 1 204 ? -38.052 -0.287 0.713 1.00 33.81 204 LYS A N 1
ATOM 1586 C CA . LYS A 1 204 ? -38.221 1.090 1.219 1.00 33.81 204 LYS A CA 1
ATOM 1587 C C . LYS A 1 204 ? -38.822 2.067 0.191 1.00 33.81 204 LYS A C 1
ATOM 1589 O O . LYS A 1 204 ? -39.141 3.195 0.559 1.00 33.81 204 LYS A O 1
ATOM 1594 N N . LYS A 1 205 ? -38.978 1.666 -1.080 1.00 31.41 205 LYS A N 1
ATOM 1595 C CA . LYS A 1 205 ? -39.553 2.506 -2.151 1.00 31.41 205 LYS A CA 1
ATOM 1596 C C . LYS A 1 205 ? -41.075 2.337 -2.314 1.00 31.41 205 LYS A C 1
ATOM 1598 O O . LYS A 1 205 ? -41.690 3.126 -3.023 1.00 31.41 205 LYS A O 1
ATOM 1603 N N . THR A 1 206 ? -41.688 1.350 -1.654 1.00 26.95 206 THR A N 1
ATOM 160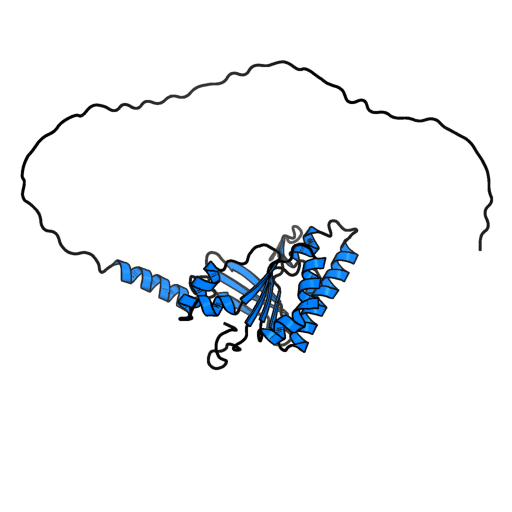4 C CA . THR A 1 206 ? -43.091 0.949 -1.897 1.00 26.95 206 THR A CA 1
ATOM 1605 C C . THR A 1 206 ? -44.103 1.513 -0.884 1.00 26.95 206 THR A C 1
ATOM 1607 O O . THR A 1 206 ? -45.300 1.329 -1.062 1.00 26.95 206 THR A O 1
ATOM 1610 N N . THR A 1 207 ? -43.667 2.223 0.164 1.00 28.62 207 THR A N 1
ATOM 1611 C CA . THR A 1 207 ? -44.526 2.680 1.286 1.00 28.62 207 THR A CA 1
ATOM 1612 C C . THR A 1 207 ? -44.660 4.205 1.422 1.00 28.62 207 THR A C 1
ATOM 1614 O O . THR A 1 207 ? -44.782 4.738 2.522 1.00 28.62 207 THR A O 1
ATOM 1617 N N . LYS A 1 208 ? -44.700 4.930 0.295 1.00 30.69 208 LYS A N 1
ATOM 1618 C CA . LYS A 1 208 ? -45.236 6.305 0.226 1.00 30.69 208 LYS A CA 1
ATOM 1619 C C . LYS A 1 208 ? -46.072 6.514 -1.042 1.00 30.69 208 LYS A C 1
ATOM 1621 O O . LYS A 1 208 ? -45.591 7.088 -2.017 1.00 30.69 208 LYS A O 1
ATOM 1626 N N . LYS A 1 209 ? -47.329 6.059 -1.018 1.00 28.77 209 LYS A N 1
ATOM 1627 C CA . LYS A 1 209 ? -48.375 6.514 -1.947 1.00 28.77 209 LYS A CA 1
ATOM 1628 C C . LYS A 1 209 ? -49.769 6.306 -1.342 1.00 28.77 209 LYS A C 1
ATOM 1630 O O . LYS A 1 209 ? -50.186 5.169 -1.210 1.00 28.77 209 LYS A O 1
ATOM 1635 N N . GLU A 1 210 ? -50.416 7.408 -0.967 1.00 29.03 210 GLU A N 1
ATOM 1636 C CA . GLU A 1 210 ? -51.855 7.679 -0.736 1.00 29.03 210 GLU A CA 1
ATOM 1637 C C . GLU A 1 210 ? -51.910 9.116 -0.147 1.00 29.03 210 GLU A C 1
ATOM 1639 O O . GLU A 1 210 ? -50.976 9.496 0.559 1.00 29.03 210 GLU A O 1
ATOM 1644 N N . LYS A 1 211 ? -52.890 9.990 -0.417 1.00 26.95 211 LYS A N 1
ATOM 1645 C CA . LYS A 1 211 ? -54.148 9.870 -1.183 1.00 26.95 211 LYS A CA 1
ATOM 1646 C C . LYS A 1 211 ? -54.537 11.241 -1.781 1.00 26.95 211 LYS A C 1
ATOM 1648 O O . LYS A 1 211 ? -54.014 12.259 -1.340 1.00 26.95 211 LYS A O 1
ATOM 1653 N N . GLU A 1 212 ? -55.420 11.252 -2.777 1.00 28.67 212 GLU A N 1
ATOM 1654 C CA . GLU A 1 212 ? -55.889 12.457 -3.489 1.00 28.67 212 GLU A CA 1
ATOM 1655 C C . GLU A 1 212 ? -56.976 13.242 -2.733 1.00 28.67 212 GLU A C 1
ATOM 1657 O O . GLU A 1 212 ? -57.752 12.661 -1.973 1.00 28.67 212 GLU A O 1
ATOM 1662 N N . SER A 1 213 ? -57.096 14.539 -3.044 1.00 24.69 213 SER A N 1
ATOM 1663 C CA . SER A 1 213 ? -58.354 15.294 -2.968 1.00 24.69 213 SER A CA 1
ATOM 1664 C C . SER A 1 213 ? -58.322 16.499 -3.922 1.00 24.69 213 SER A C 1
ATOM 1666 O O . SER A 1 213 ? -57.480 17.382 -3.771 1.00 24.69 213 SER A O 1
ATOM 1668 N N . GLU A 1 214 ? -59.267 16.541 -4.855 1.00 28.20 214 GLU A N 1
ATOM 1669 C CA . GLU A 1 214 ? -59.627 17.653 -5.751 1.00 28.20 214 GLU A CA 1
ATOM 1670 C C . GLU A 1 214 ? -61.170 17.774 -5.728 1.00 28.20 214 GLU A C 1
ATOM 1672 O O . GLU A 1 214 ? -61.816 16.804 -5.308 1.00 28.20 214 GLU A O 1
ATOM 1677 N N . PRO A 1 215 ? -61.802 18.855 -6.235 1.00 43.41 215 PRO A N 1
ATOM 1678 C CA . PRO A 1 215 ? -61.261 20.157 -6.663 1.00 43.41 215 PRO A CA 1
ATOM 1679 C C . PRO A 1 215 ? -62.027 21.366 -6.057 1.00 43.41 215 PRO A C 1
ATOM 1681 O O . PRO A 1 215 ? -63.087 21.199 -5.465 1.00 43.41 215 PRO A O 1
ATOM 1684 N N . GLU A 1 216 ? -61.576 22.601 -6.315 1.00 25.83 216 GLU A N 1
ATOM 1685 C CA . GLU A 1 216 ? -62.497 23.736 -6.538 1.00 25.83 216 GLU A CA 1
ATOM 1686 C C . GLU A 1 216 ? -61.829 24.840 -7.384 1.00 25.83 216 GLU A C 1
ATOM 1688 O O . GLU A 1 216 ? -60.611 25.010 -7.350 1.00 25.83 216 GLU A O 1
ATOM 1693 N N . ILE A 1 217 ? -62.620 25.541 -8.205 1.00 27.44 217 ILE A N 1
ATOM 1694 C CA . ILE A 1 217 ? -62.148 26.454 -9.263 1.00 27.44 217 ILE A CA 1
ATOM 1695 C C . ILE A 1 217 ? -62.425 27.908 -8.865 1.00 27.44 217 ILE A C 1
ATOM 1697 O O . ILE A 1 217 ? -63.561 28.249 -8.542 1.00 27.44 217 ILE A O 1
ATOM 1701 N N . ALA A 1 218 ? -61.429 28.785 -9.009 1.00 26.75 218 ALA A N 1
ATOM 1702 C CA . ALA A 1 218 ? -61.623 30.234 -9.065 1.00 26.75 218 ALA A CA 1
ATOM 1703 C C . ALA A 1 218 ? -60.757 30.851 -10.178 1.00 26.75 218 ALA A C 1
ATOM 1705 O O . ALA A 1 218 ? -59.660 30.378 -10.470 1.00 26.75 218 ALA A O 1
ATOM 1706 N N . VAL A 1 219 ? -61.303 31.874 -10.831 1.00 26.80 219 VAL A N 1
ATOM 1707 C CA . VAL A 1 219 ? -60.858 32.437 -12.115 1.00 26.80 219 VAL A CA 1
ATOM 1708 C C . VAL A 1 219 ? -60.058 33.721 -11.883 1.00 26.80 219 VAL A C 1
ATOM 1710 O O . VAL A 1 219 ? -60.565 34.576 -11.170 1.00 26.80 219 VAL A O 1
ATOM 1713 N N . GLU A 1 220 ? -58.903 33.909 -12.542 1.00 24.14 220 GLU A N 1
ATOM 1714 C CA . GLU A 1 220 ? -58.651 35.129 -13.340 1.00 24.14 220 GLU A CA 1
ATOM 1715 C C . GLU A 1 220 ? -57.425 35.065 -14.277 1.00 24.14 220 GLU A C 1
ATOM 1717 O O . GLU A 1 220 ? -56.442 34.375 -14.025 1.00 24.14 220 GLU A O 1
ATOM 1722 N N . SER A 1 221 ? -57.567 35.808 -15.380 1.00 25.33 221 SER A N 1
ATOM 1723 C CA . SER A 1 221 ? -56.631 36.191 -16.457 1.00 25.33 221 SER A CA 1
ATOM 1724 C C . SER A 1 221 ? -55.120 36.176 -16.142 1.00 25.33 221 SER A C 1
ATOM 1726 O O . SER A 1 221 ? -54.710 36.616 -15.074 1.00 25.33 221 SER A O 1
ATOM 1728 N N . SER A 1 222 ? -54.229 35.865 -17.091 1.00 29.11 222 SER A N 1
ATOM 1729 C CA . SER A 1 222 ? -54.146 36.575 -18.381 1.00 29.11 222 SER A CA 1
ATOM 1730 C C . SER A 1 222 ? -53.377 35.831 -19.487 1.00 29.11 222 SER A C 1
ATOM 1732 O O . SER A 1 222 ? -52.510 34.996 -19.239 1.00 29.11 222 SER A O 1
ATOM 1734 N N . GLU A 1 223 ? -53.719 36.162 -20.733 1.00 26.14 223 GLU A N 1
ATOM 1735 C CA . GLU A 1 223 ? -53.137 35.608 -21.959 1.00 26.14 223 GLU A CA 1
ATOM 1736 C C . GLU A 1 223 ? -51.780 36.243 -22.301 1.00 26.14 223 GLU A C 1
ATOM 1738 O O . GLU A 1 223 ? -51.589 37.445 -22.114 1.00 26.14 223 GLU A O 1
ATOM 1743 N N . LEU A 1 224 ? -50.892 35.456 -22.919 1.00 26.89 224 LEU A N 1
ATOM 1744 C CA . LEU A 1 224 ? -50.298 35.790 -24.224 1.00 26.89 224 LEU A CA 1
ATOM 1745 C C . LEU A 1 224 ? -49.555 34.566 -24.787 1.00 26.89 224 LEU A C 1
ATOM 1747 O O . LEU A 1 224 ? -48.467 34.204 -24.339 1.00 26.89 224 LEU A O 1
ATOM 1751 N N . GLU A 1 225 ? -50.179 33.911 -25.766 1.00 24.42 225 GLU A N 1
ATOM 1752 C CA . GLU A 1 225 ? -49.562 32.865 -26.587 1.00 24.42 225 GLU A CA 1
ATOM 1753 C C . GLU A 1 225 ? -48.698 33.455 -27.726 1.00 24.42 225 GLU A C 1
ATOM 1755 O O . GLU A 1 225 ? -48.648 34.667 -27.931 1.00 24.42 225 GLU A O 1
ATOM 1760 N N . LEU A 1 226 ? -48.146 32.535 -28.533 1.00 26.12 226 LEU A N 1
ATOM 1761 C CA . LEU A 1 226 ? -47.622 32.679 -29.902 1.00 26.12 226 LEU A CA 1
ATOM 1762 C C . LEU A 1 226 ? -46.110 32.960 -30.039 1.00 26.12 226 LEU A C 1
ATOM 1764 O O . LEU A 1 226 ? -45.566 33.900 -29.478 1.00 26.12 226 LEU A O 1
ATOM 1768 N N . GLU A 1 227 ? -45.371 32.204 -30.857 1.00 26.30 227 GLU A N 1
ATOM 1769 C CA . GLU A 1 227 ? -45.647 30.851 -31.362 1.00 26.30 227 GLU A CA 1
ATOM 1770 C C . GLU A 1 227 ? -44.324 30.156 -31.733 1.00 26.30 227 GLU A C 1
ATOM 1772 O O . GLU A 1 227 ? -43.318 30.785 -32.062 1.00 26.30 227 GLU A O 1
ATOM 1777 N N . THR A 1 228 ? -44.327 28.826 -31.721 1.00 23.39 228 THR A N 1
ATOM 1778 C CA . THR A 1 228 ? -43.256 27.993 -32.284 1.00 23.39 228 THR A CA 1
ATOM 1779 C C . THR A 1 228 ? -43.070 28.196 -33.793 1.00 23.39 228 THR A C 1
ATOM 1781 O O . THR A 1 228 ? -44.070 28.340 -34.493 1.00 23.39 228 THR A O 1
ATOM 1784 N N . LYS A 1 229 ? -41.870 27.902 -34.328 1.00 25.17 229 LYS A N 1
ATOM 1785 C CA . LYS A 1 229 ? -41.724 26.795 -35.308 1.00 25.17 229 LYS A CA 1
ATOM 1786 C C . LYS A 1 229 ? -40.280 26.336 -35.558 1.00 25.17 229 LYS A C 1
ATOM 1788 O O . LYS A 1 229 ? -39.347 27.115 -35.690 1.00 25.17 229 LYS A O 1
ATOM 1793 N N . LYS A 1 230 ? -40.146 25.009 -35.666 1.00 23.97 230 LYS A N 1
ATOM 1794 C CA . LYS A 1 230 ? -38.989 24.268 -36.201 1.00 23.97 230 LYS A CA 1
ATOM 1795 C C . LYS A 1 230 ? -38.823 24.556 -37.703 1.00 23.97 230 LYS A C 1
ATOM 1797 O O . LYS A 1 230 ? -39.845 24.678 -38.374 1.00 23.97 230 LYS A O 1
ATOM 1802 N N . THR A 1 231 ? -37.622 24.395 -38.273 1.00 21.33 231 THR A N 1
ATOM 1803 C CA . THR A 1 231 ? -37.378 23.318 -39.273 1.00 21.33 231 THR A CA 1
ATOM 1804 C C . THR A 1 231 ? -35.902 23.075 -39.626 1.00 21.33 231 THR A C 1
ATOM 1806 O O . THR A 1 231 ? -35.021 23.885 -39.373 1.00 21.33 231 THR A O 1
ATOM 1809 N N . THR A 1 232 ? -35.673 21.882 -40.178 1.00 21.83 232 THR A N 1
ATOM 1810 C CA . THR A 1 232 ? -34.418 21.196 -40.528 1.00 21.83 232 THR A CA 1
ATOM 1811 C C . THR A 1 232 ? -33.956 21.415 -41.980 1.00 21.83 232 THR A C 1
ATOM 1813 O O . THR A 1 232 ? -34.811 21.489 -42.860 1.00 21.83 232 THR A O 1
ATOM 1816 N N . LYS A 1 233 ? -32.627 21.351 -42.223 1.00 24.94 233 LYS A N 1
ATOM 1817 C CA . LYS A 1 233 ? -31.845 20.804 -43.388 1.00 24.94 233 LYS A CA 1
ATOM 1818 C C . LYS A 1 233 ? -30.410 21.399 -43.308 1.00 24.94 233 LYS A C 1
ATOM 1820 O O . LYS A 1 233 ? -30.315 22.555 -42.928 1.00 24.94 233 LYS A O 1
ATOM 1825 N N . LYS A 1 234 ? -29.252 20.719 -43.417 1.00 22.69 234 LYS A N 1
ATOM 1826 C CA . LYS A 1 234 ? -28.663 19.645 -44.271 1.00 22.69 234 LYS A CA 1
ATOM 1827 C C . LYS A 1 234 ? -28.086 20.167 -45.613 1.00 22.69 234 LYS A C 1
ATOM 1829 O O . LYS A 1 234 ? -28.795 20.913 -46.271 1.00 22.69 234 LYS A O 1
ATOM 1834 N N . GLU A 1 235 ? -26.881 19.677 -45.989 1.00 24.55 235 GLU A N 1
ATOM 1835 C CA . GLU A 1 235 ? -26.051 19.960 -47.210 1.00 24.55 235 GLU A CA 1
ATOM 1836 C C . GLU A 1 235 ? -25.184 21.253 -47.167 1.00 24.55 235 GLU A C 1
ATOM 1838 O O . GLU A 1 235 ? -25.617 22.217 -46.548 1.00 24.55 235 GLU A O 1
ATOM 1843 N N . LYS A 1 236 ? -23.961 21.370 -47.746 1.00 24.00 236 LYS A N 1
ATOM 1844 C CA . LYS A 1 236 ? -22.942 20.406 -48.272 1.00 24.00 236 LYS A CA 1
ATOM 1845 C C . LYS A 1 236 ? -21.528 21.073 -48.370 1.00 24.00 236 LYS A C 1
ATOM 1847 O O . LYS A 1 236 ? -21.363 22.200 -47.928 1.00 24.00 236 LYS A O 1
ATOM 1852 N N . GLU A 1 237 ? -20.541 20.355 -48.924 1.00 26.12 237 GLU A N 1
ATOM 1853 C CA . GLU A 1 237 ? -19.090 20.645 -49.090 1.00 26.12 237 GLU A CA 1
ATOM 1854 C C . GLU A 1 237 ? -18.680 21.964 -49.800 1.00 26.12 237 GLU A C 1
ATOM 1856 O O . GLU A 1 237 ? -19.314 22.325 -50.788 1.00 26.12 237 GLU A O 1
ATOM 1861 N N . SER A 1 238 ? -17.528 22.555 -49.410 1.00 25.06 238 SER A N 1
ATOM 1862 C CA . SER A 1 238 ? -16.471 23.085 -50.319 1.00 25.06 238 SER A CA 1
ATOM 1863 C C . SER A 1 238 ? -15.222 23.606 -49.563 1.00 25.06 238 SER A C 1
ATOM 1865 O O . SER A 1 238 ? -15.374 24.356 -48.600 1.00 25.06 238 SER A O 1
ATOM 1867 N N . GLU A 1 239 ? -14.008 23.273 -50.023 1.00 28.36 239 GLU A N 1
ATOM 1868 C CA . GLU A 1 239 ? -12.724 23.894 -49.601 1.00 28.36 239 GLU A CA 1
ATOM 1869 C C . GLU A 1 239 ? -12.514 25.290 -50.236 1.00 28.36 239 GLU A C 1
ATOM 1871 O O . GLU A 1 239 ? -13.298 25.680 -51.110 1.00 28.36 239 GLU A O 1
ATOM 1876 N N . PRO A 1 240 ? -11.478 26.059 -49.820 1.00 28.94 240 PRO A N 1
ATOM 1877 C CA . PRO A 1 240 ? -10.327 26.201 -50.735 1.00 28.94 240 PRO A CA 1
ATOM 1878 C C . PRO A 1 240 ? -8.911 26.373 -50.116 1.00 28.94 240 PRO A C 1
ATOM 1880 O O . PRO A 1 240 ? -8.733 26.771 -48.965 1.00 28.94 240 PRO A O 1
ATOM 1883 N N . GLU A 1 241 ? -7.917 26.153 -50.987 1.00 25.91 241 GLU A N 1
ATOM 1884 C CA . GLU A 1 241 ? -6.478 26.507 -50.939 1.00 25.91 241 GLU A CA 1
ATOM 1885 C C . GLU A 1 241 ? -6.208 28.015 -51.267 1.00 25.91 241 GLU A C 1
ATOM 1887 O O . GLU A 1 241 ? -7.135 28.703 -51.690 1.00 25.91 241 GLU A O 1
ATOM 1892 N N . ILE A 1 242 ? -5.014 28.647 -51.168 1.00 25.92 242 ILE A N 1
ATOM 1893 C CA . ILE A 1 242 ? -3.644 28.300 -50.694 1.00 25.92 242 ILE A CA 1
ATOM 1894 C C . ILE A 1 242 ? -2.899 29.594 -50.255 1.00 25.92 242 ILE A C 1
ATOM 1896 O O . ILE A 1 242 ? -3.183 30.644 -50.828 1.00 25.92 242 ILE A O 1
ATOM 1900 N N . ALA A 1 243 ? -1.934 29.507 -49.315 1.00 26.66 243 ALA A N 1
ATOM 1901 C CA . ALA A 1 243 ? -0.705 30.345 -49.149 1.00 26.66 243 ALA A CA 1
ATOM 1902 C C . ALA A 1 243 ? -0.204 30.245 -47.683 1.00 26.66 243 ALA A C 1
ATOM 1904 O O . ALA A 1 243 ? -0.926 30.637 -46.775 1.00 26.66 243 ALA A O 1
ATOM 1905 N N . VAL A 1 244 ? 0.919 29.613 -47.315 1.00 27.53 244 VAL A N 1
ATOM 1906 C CA . VAL A 1 244 ? 2.332 29.773 -47.732 1.00 27.53 244 VAL A CA 1
ATOM 1907 C C . VAL A 1 244 ? 2.921 31.148 -47.397 1.00 27.53 244 VAL A C 1
ATOM 1909 O O . VAL A 1 244 ? 2.847 32.064 -48.206 1.00 27.53 244 VAL A O 1
ATOM 1912 N N . GLU A 1 245 ? 3.631 31.229 -46.269 1.00 27.19 245 GLU A N 1
ATOM 1913 C CA . GLU A 1 245 ? 4.907 31.951 -46.200 1.00 27.19 245 GLU A CA 1
ATOM 1914 C C . GLU A 1 245 ? 5.863 31.230 -45.232 1.00 27.19 245 GLU A C 1
ATOM 1916 O O . GLU A 1 245 ? 5.442 30.630 -44.241 1.00 27.19 245 GLU A O 1
ATOM 1921 N N . SER A 1 246 ? 7.146 31.209 -45.582 1.00 27.89 246 SER A N 1
ATOM 1922 C CA . SER A 1 246 ? 8.191 30.371 -44.987 1.00 27.89 246 SER A CA 1
ATOM 1923 C C . SER A 1 246 ? 9.240 31.199 -44.251 1.00 27.89 246 SER A C 1
ATOM 1925 O O . SER A 1 246 ? 9.668 32.228 -44.769 1.00 27.89 246 SER A O 1
ATOM 1927 N N . SER A 1 247 ? 9.783 30.686 -43.146 1.00 31.19 247 SER A N 1
ATOM 1928 C CA . SER A 1 247 ? 11.076 31.140 -42.623 1.00 31.19 247 SER A CA 1
ATOM 1929 C C . SER A 1 247 ? 11.978 29.951 -42.281 1.00 31.19 247 SER A C 1
ATOM 1931 O O . SER A 1 247 ? 11.606 29.043 -41.540 1.00 31.19 247 SER A O 1
ATOM 1933 N N . ASN A 1 248 ? 13.163 29.944 -42.894 1.00 30.34 248 ASN A N 1
ATOM 1934 C CA . ASN A 1 248 ? 14.164 28.889 -42.758 1.00 30.34 248 ASN A CA 1
ATOM 1935 C C . ASN A 1 248 ? 14.831 28.920 -41.377 1.00 30.34 248 ASN A C 1
ATOM 1937 O O . ASN A 1 248 ? 15.072 29.994 -40.826 1.00 30.34 248 ASN A O 1
ATOM 1941 N N . LEU A 1 249 ? 15.268 27.752 -40.904 1.00 30.81 249 LEU A N 1
ATOM 1942 C CA . LEU A 1 249 ? 16.419 27.646 -40.009 1.00 30.81 249 LEU A CA 1
ATOM 1943 C C . LEU A 1 249 ? 17.427 26.693 -40.659 1.00 30.81 249 LEU A C 1
ATOM 1945 O O . LEU A 1 249 ? 17.101 25.538 -40.930 1.00 30.81 249 LEU A O 1
ATOM 1949 N N . GLU A 1 250 ? 18.618 27.199 -40.976 1.00 30.95 250 GLU A N 1
ATOM 1950 C CA . GLU A 1 250 ? 19.638 26.440 -41.702 1.00 30.95 250 GLU A CA 1
ATOM 1951 C C . GLU A 1 250 ? 20.363 25.424 -40.815 1.00 30.95 250 GLU A C 1
ATOM 1953 O O . GLU A 1 250 ? 20.633 25.647 -39.633 1.00 30.95 250 GLU A O 1
ATOM 1958 N N . LEU A 1 251 ? 20.703 24.294 -41.433 1.00 28.39 251 LEU A N 1
ATOM 1959 C CA . LEU A 1 251 ? 21.482 23.218 -40.843 1.00 28.39 251 LEU A CA 1
ATOM 1960 C C . LEU A 1 251 ? 22.976 23.513 -41.050 1.00 28.39 251 LEU A C 1
ATOM 1962 O O . LEU A 1 251 ? 23.495 23.315 -42.146 1.00 28.39 251 LEU A O 1
ATOM 1966 N N . VAL A 1 252 ? 23.681 23.963 -40.011 1.00 32.19 252 VAL A N 1
ATOM 1967 C CA . VAL A 1 252 ? 25.139 24.146 -40.088 1.00 32.19 252 VAL A CA 1
ATOM 1968 C C . VAL A 1 252 ? 25.835 22.806 -39.852 1.00 32.19 252 VAL A C 1
ATOM 1970 O O . VAL A 1 252 ? 25.937 22.333 -38.720 1.00 32.19 252 VAL A O 1
ATOM 1973 N N . GLN A 1 253 ? 26.330 22.202 -40.932 1.00 28.55 253 GLN A N 1
ATOM 1974 C CA . GLN A 1 253 ? 27.394 21.201 -40.876 1.00 28.55 253 GLN A CA 1
ATOM 1975 C C . GLN A 1 253 ? 28.740 21.910 -41.051 1.00 28.55 253 GLN A C 1
ATOM 1977 O O . GLN A 1 253 ? 28.919 22.661 -42.006 1.00 28.55 253 GLN A O 1
ATOM 1982 N N . THR A 1 254 ? 29.697 21.633 -40.168 1.00 30.09 254 THR A N 1
ATOM 1983 C CA . THR A 1 254 ? 31.110 21.982 -40.367 1.00 30.09 254 THR A CA 1
ATOM 1984 C C . THR A 1 254 ? 31.941 20.709 -40.323 1.00 30.09 254 THR A C 1
ATOM 1986 O O . THR A 1 254 ? 32.106 20.106 -39.263 1.00 30.09 254 THR A O 1
ATOM 1989 N N . THR A 1 255 ? 32.449 20.315 -41.484 1.00 29.55 255 THR A N 1
ATOM 1990 C CA . THR A 1 255 ? 33.552 19.368 -41.650 1.00 29.55 255 THR A CA 1
ATOM 1991 C C . THR A 1 255 ? 34.784 20.158 -42.060 1.00 29.55 255 THR A C 1
ATOM 1993 O O . THR A 1 255 ? 34.693 20.906 -43.028 1.00 29.55 255 THR A O 1
ATOM 1996 N N . GLU A 1 256 ? 35.911 19.959 -41.385 1.00 34.03 256 GLU A N 1
ATOM 1997 C CA . GLU A 1 256 ? 37.242 20.087 -41.989 1.00 34.03 256 GLU A CA 1
ATOM 1998 C C . GLU A 1 256 ? 38.259 19.306 -41.140 1.00 34.03 256 GLU A C 1
ATOM 2000 O O . GLU A 1 256 ? 38.015 19.033 -39.960 1.00 34.03 256 GLU A O 1
ATOM 2005 N N . ASP A 1 257 ? 39.322 18.846 -41.794 1.00 31.95 257 ASP A N 1
ATOM 2006 C CA . ASP A 1 257 ? 40.116 17.677 -41.400 1.00 31.95 257 ASP A CA 1
ATOM 2007 C C . ASP A 1 257 ? 41.483 18.008 -40.766 1.00 31.95 257 ASP A C 1
ATOM 2009 O O . ASP A 1 257 ? 41.967 19.131 -40.850 1.00 31.95 257 ASP A O 1
ATOM 2013 N N . ALA A 1 258 ? 42.116 16.945 -40.245 1.00 34.59 258 ALA A N 1
ATOM 2014 C CA . ALA A 1 258 ? 43.565 16.724 -40.119 1.00 34.59 258 ALA A CA 1
ATOM 2015 C C . ALA A 1 258 ? 44.406 17.666 -39.223 1.00 34.59 258 ALA A C 1
ATOM 2017 O O . ALA A 1 258 ? 44.606 18.838 -39.510 1.00 34.59 258 ALA A O 1
ATOM 2018 N N . ASP A 1 259 ? 45.046 17.097 -38.195 1.00 33.75 259 ASP A N 1
ATOM 2019 C CA . ASP A 1 259 ? 46.439 16.658 -38.364 1.00 33.75 259 ASP A CA 1
ATOM 2020 C C . ASP A 1 259 ? 46.903 15.716 -37.235 1.00 33.75 259 ASP A C 1
ATOM 2022 O O . ASP A 1 259 ? 46.319 15.626 -36.154 1.00 33.75 259 ASP A O 1
ATOM 2026 N N . SER A 1 260 ? 47.930 14.959 -37.599 1.00 39.59 260 SER A N 1
ATOM 2027 C CA . SER A 1 260 ? 48.700 13.929 -36.905 1.00 39.59 260 SER A CA 1
ATOM 2028 C C . SER A 1 260 ? 49.261 14.280 -35.521 1.00 39.59 260 SER A C 1
ATOM 2030 O O . SER A 1 260 ? 49.668 15.411 -35.285 1.00 39.59 260 SER A O 1
ATOM 2032 N N . ASP A 1 261 ? 49.423 13.261 -34.665 1.00 38.91 261 ASP A N 1
ATOM 2033 C CA . ASP A 1 261 ? 50.762 12.795 -34.248 1.00 38.91 261 ASP A CA 1
ATOM 2034 C C . ASP A 1 261 ? 50.702 11.465 -33.464 1.00 38.91 261 ASP A C 1
ATOM 2036 O O . ASP A 1 261 ? 49.718 11.153 -32.788 1.00 38.91 261 ASP A O 1
ATOM 2040 N N . ASP A 1 262 ? 51.764 10.664 -33.596 1.00 42.06 262 ASP A N 1
ATOM 2041 C CA . ASP A 1 262 ? 51.969 9.380 -32.912 1.00 42.06 262 ASP A CA 1
ATOM 2042 C C . ASP A 1 262 ? 52.104 9.533 -31.384 1.00 42.06 262 ASP A C 1
ATOM 2044 O O . ASP A 1 262 ? 52.797 10.437 -30.917 1.00 42.06 262 ASP A O 1
ATOM 2048 N N . PHE A 1 263 ? 51.617 8.552 -30.607 1.00 39.78 263 PHE A N 1
ATOM 2049 C CA . PHE A 1 263 ? 52.497 7.903 -29.622 1.00 39.78 263 PHE A CA 1
ATOM 2050 C C . PHE A 1 263 ? 52.075 6.472 -29.238 1.00 39.78 263 PHE A C 1
ATOM 2052 O O . PHE A 1 263 ? 50.903 6.106 -29.238 1.00 39.78 263 PHE A O 1
ATOM 2059 N N . GLU A 1 264 ? 53.097 5.680 -28.933 1.00 43.19 264 GLU A N 1
ATOM 2060 C CA . GLU A 1 264 ? 53.183 4.219 -28.942 1.00 43.19 264 GLU A CA 1
ATOM 2061 C C . GLU A 1 264 ? 52.292 3.422 -27.966 1.00 43.19 264 GLU A C 1
ATOM 2063 O O . GLU A 1 264 ? 51.930 3.850 -26.870 1.00 43.19 264 GLU A O 1
ATOM 2068 N N . LEU A 1 265 ? 52.058 2.168 -28.373 1.00 43.22 265 LEU A N 1
ATOM 2069 C CA . LEU A 1 265 ? 51.708 1.020 -27.533 1.00 43.22 265 LEU A CA 1
ATOM 2070 C C . LEU A 1 265 ? 52.689 0.824 -26.364 1.00 43.22 265 LEU A C 1
ATOM 2072 O O . LEU A 1 265 ? 53.896 0.851 -26.584 1.00 43.22 265 LEU A O 1
ATOM 2076 N N . LEU A 1 266 ? 52.181 0.385 -25.209 1.00 46.41 266 LEU A N 1
ATOM 2077 C CA . LEU A 1 266 ? 52.803 -0.715 -24.459 1.00 46.41 266 LEU A CA 1
ATOM 2078 C C . LEU A 1 266 ? 51.723 -1.619 -23.848 1.00 46.41 266 LEU A C 1
ATOM 2080 O O . LEU A 1 266 ? 50.783 -1.142 -23.213 1.00 46.41 266 LEU A O 1
ATOM 2084 N N . GLU A 1 267 ? 51.881 -2.924 -24.060 1.00 49.44 267 GLU A N 1
ATOM 2085 C CA . GLU A 1 267 ? 51.156 -3.989 -23.363 1.00 49.44 267 GLU A CA 1
ATOM 2086 C C . GLU A 1 267 ? 51.890 -4.341 -22.057 1.00 49.44 267 GLU A C 1
ATOM 2088 O O . GLU A 1 267 ? 53.110 -4.493 -22.084 1.00 49.44 267 GLU A O 1
ATOM 2093 N N . GLU A 1 268 ? 51.150 -4.504 -20.953 1.00 52.59 268 GLU A N 1
ATOM 2094 C CA . GLU A 1 268 ? 51.202 -5.657 -20.020 1.00 52.59 268 GLU A CA 1
ATOM 2095 C C . GLU A 1 268 ? 50.021 -5.605 -19.025 1.00 52.59 268 GLU A C 1
ATOM 2097 O O . GLU A 1 268 ? 49.725 -4.506 -18.499 1.00 52.59 268 GLU A O 1
#

Organism: NCBI:txid886738